Protein 9ISJ (pdb70)

Solvent-accessible surface area: 15204 Å² total; per-residue (Å²): 126,83,11,97,19,109,0,33,59,94,82,4,146,25,109,9,31,104,146,68,102,111,31,17,70,115,5,9,113,46,0,45,99,48,0,72,56,5,56,116,141,54,185,40,97,85,16,50,41,0,0,0,24,4,0,6,52,1,5,64,56,9,63,83,15,101,29,116,16,148,72,78,29,72,56,45,100,92,116,73,149,113,75,91,89,95,106,84,87,61,120,115,72,120,26,126,87,77,134,160,115,79,118,168,215,200,127,51,114,61,15,97,17,110,0,39,76,68,71,1,130,15,100,9,25,98,143,61,99,119,29,18,69,82,4,10,111,45,0,43,106,59,0,72,50,8,120,123,157,111,136,44,25,75,18,0,0,31,1,0,6,55,0,2,69,58,5,80,82,18,90,28,93,32,145,88,62,41,67,54,40,112,90,102,75,163,115,62,86,115,92,105,92,92,61,124,116,63,117,20,134,83,70,131,158,123,78,116,180,219,210

Organism: Klebsiella variicola (strain 342) (NCBI:txid507522)

Nearest PDB structures (foldseek):
  4p1m-assembly1_B-2  TM=9.927E-01  e=6.996E-14  Escherichia coli
  4p1m-assembly1_A-2  TM=9.063E-01  e=1.399E-12  Escherichia coli
  1t3u-assembly1_D  TM=7.918E-01  e=5.757E-04  Pseudomonas aeruginosa PAO1
  6bok-assembly1_Y  TM=6.404E-01  e=9.951E-01  Thermus thermophilus HB27
  3gmh-assembly5_J  TM=4.980E-01  e=4.189E-01  Homo sapiens

Foldseek 3Di:
DWDWAAALNDIDIDDDDPVCVVVVVVVSVVRNVLLVVQCVVVVDDPNVVSSVVSVVVVVVVVVVVVVVVVVVVVVVVVVVVVVVVVVVVVVVVCCVVVVDDDDDDD/DWDWDWDDAQNDTDIDTGDPVCVVVVVVVSVVRNVQLVVQVVVPPSVVSSVVSVVVVVVVVVVVVVVVVVVVVVVVVVVVVVVVVVVVVVVVCVVVVPDDDDDDD

Sequence (211 aa):
QPVDLQIFGRSLRVNCPPEQRDALNQAAEDLNQRLQDLKERTRVTNTEQLVFIAALNISYELTQEKAKTRDYASSMEQRIRMLQQTIEQALLEQGRISERPGSKFESAQPVDLQIFGRSLRVNCPPEQRDALNQAAEDLNQRLQDLKERTNTEQLVFIAALNISYELTQEKAKTRDYASSMEQRIRMLQQTIEQALLEQGRISERPGSKFE

B-factor: mean 45.97, std 12.95, range [26.93, 103.88]

Structure (mmCIF, N/CA/C/O backbone):
data_9ISJ
#
_entry.id   9ISJ
#
_cell.length_a   54.173
_cell.length_b   54.173
_cell.length_c   330.044
_cell.angle_alpha   90.000
_cell.angle_beta   90.000
_cell.angle_gamma   120.000
#
_symmetry.space_group_name_H-M   'P 61 2 2'
#
loop_
_entity.id
_entity.type
_entity.pdbx_description
1 polymer 'Cell division protein ZapA'
2 non-polymer 'CHLORIDE ION'
3 water water
#
loop_
_atom_site.group_PDB
_atom_site.id
_atom_site.type_symbol
_atom_site.label_atom_id
_atom_site.label_alt_id
_atom_site.label_comp_id
_atom_site.label_asym_id
_atom_site.label_entity_id
_atom_site.label_seq_id
_atom_site.pdbx_PDB_ins_code
_atom_site.Cartn_x
_atom_site.Cartn_y
_atom_site.Cartn_z
_atom_site.occupancy
_atom_site.B_iso_or_equiv
_atom_site.auth_seq_id
_atom_site.auth_comp_id
_atom_site.auth_asym_id
_atom_site.auth_atom_id
_atom_site.pdbx_PDB_model_num
ATOM 1 N N . GLN A 1 4 ? 0.431 -39.632 19.680 1.000 95.080 4 GLN A N 1
ATOM 2 C CA . GLN A 1 4 ? 1.715 -38.930 19.393 1.000 86.580 4 GLN A CA 1
ATOM 3 C C . GLN A 1 4 ? 1.573 -37.492 19.894 1.000 75.430 4 GLN A C 1
ATOM 4 O O . GLN A 1 4 ? 1.308 -36.602 19.089 1.000 66.250 4 GLN A O 1
ATOM 10 N N . PRO A 1 5 ? 1.672 -37.214 21.221 1.000 69.600 5 PRO A N 1
ATOM 11 C CA . PRO A 1 5 ? 1.269 -35.914 21.760 1.000 59.530 5 PRO A CA 1
ATOM 12 C C . PRO A 1 5 ? 2.257 -34.803 21.392 1.000 53.050 5 PRO A C 1
ATOM 13 O O . PRO A 1 5 ? 3.451 -34.944 21.579 1.000 53.960 5 PRO A O 1
ATOM 17 N N . VAL A 1 6 ? 1.756 -33.691 20.844 1.000 43.270 6 VAL A N 1
ATOM 18 C CA . VAL A 1 6 ? 2.598 -32.559 20.479 1.000 39.980 6 VAL A CA 1
ATOM 19 C C . VAL A 1 6 ? 2.178 -31.388 21.353 1.000 40.820 6 VAL A C 1
ATOM 20 O O . VAL A 1 6 ? 1.008 -31.032 21.392 1.000 39.340 6 VAL A O 1
ATOM 24 N N . ASP A 1 7 ? 3.137 -30.737 21.993 1.000 36.230 7 ASP A N 1
ATOM 25 C CA . ASP A 1 7 ? 2.829 -29.604 22.848 1.000 40.170 7 ASP A CA 1
ATOM 26 C C . ASP A 1 7 ? 3.063 -28.339 22.026 1.000 39.370 7 ASP A C 1
ATOM 27 O O . ASP A 1 7 ? 4.050 -28.250 21.321 1.000 41.990 7 ASP A O 1
ATOM 32 N N . LEU A 1 8 ? 2.059 -27.442 22.015 1.000 35.260 8 LEU A N 1
ATOM 33 C CA . LEU A 1 8 ? 2.032 -26.197 21.258 1.000 35.070 8 LEU A CA 1
ATOM 34 C C . LEU A 1 8 ? 1.804 -25.050 22.225 1.000 39.710 8 LEU A C 1
ATOM 35 O O . LEU A 1 8 ? 1.299 -25.241 23.352 1.000 42.920 8 LEU A O 1
ATOM 40 N N . GLN A 1 9 ? 2.216 -23.871 21.771 1.000 41.170 9 GLN A N 1
ATOM 41 C CA . GLN A 1 9 ? 2.005 -22.626 22.493 1.000 41.440 9 GLN A CA 1
ATOM 42 C C . GLN A 1 9 ? 1.301 -21.667 21.538 1.000 38.490 9 GLN A C 1
ATOM 43 O O . GLN A 1 9 ? 1.834 -21.364 20.475 1.000 42.330 9 GLN A O 1
ATOM 49 N N . ILE A 1 10 ? 0.087 -21.258 21.917 1.000 38.760 10 ILE A N 1
ATOM 50 C CA . ILE A 1 10 ? -0.717 -20.377 21.082 1.000 37.590 10 ILE A CA 1
ATOM 51 C C . ILE A 1 10 ? -1.314 -19.303 21.981 1.000 32.440 10 ILE A C 1
ATOM 52 O O . ILE A 1 10 ? -2.075 -19.617 22.909 1.000 36.860 10 ILE A O 1
ATOM 57 N N . PHE A 1 11 ? -0.859 -18.090 21.702 1.000 37.020 11 PHE A N 1
ATOM 58 C CA . PHE A 1 11 ? -1.391 -16.869 22.271 1.000 46.810 11 PHE A CA 1
ATOM 59 C C . PHE A 1 11 ? -1.317 -16.954 23.794 1.000 46.290 11 PHE A C 1
ATOM 60 O O . PHE A 1 11 ? -2.303 -16.669 24.465 1.000 42.340 11 PHE A O 1
ATOM 68 N N . GLY A 1 12 ? -0.181 -17.469 24.306 1.000 48.180 12 GLY A N 1
ATOM 69 C CA . GLY A 1 12 ? 0.075 -17.595 25.728 1.000 43.030 12 GLY A CA 1
ATOM 70 C C . GLY A 1 12 ? -0.563 -18.818 26.365 1.000 50.050 12 GLY A C 1
ATOM 71 O O . GLY A 1 12 ? -0.545 -18.936 27.582 1.000 53.490 12 GLY A O 1
ATOM 72 N N . ARG A 1 13 ? -1.090 -19.751 25.567 1.000 41.170 13 ARG A N 1
ATOM 73 C CA . ARG A 1 13 ? -1.772 -20.915 26.108 1.000 42.070 13 ARG A CA 1
ATOM 74 C C . ARG A 1 13 ? -1.037 -22.174 25.662 1.000 47.020 13 ARG A C 1
ATOM 75 O O . ARG A 1 13 ? -0.494 -22.232 24.571 1.000 42.440 13 ARG A O 1
ATOM 83 N N . SER A 1 14 ? -0.966 -23.144 26.574 1.000 46.240 14 SER A N 1
ATOM 84 C CA . SER A 1 14 ? -0.312 -24.425 26.355 1.000 42.980 14 SER A CA 1
ATOM 85 C C . SER A 1 14 ? -1.335 -25.397 25.845 1.000 42.820 14 SER A C 1
ATOM 86 O O . SER A 1 14 ? -2.364 -25.591 26.478 1.000 54.440 14 SER A O 1
ATOM 89 N N . LEU A 1 15 ? -1.064 -26.005 24.701 1.000 39.920 15 LEU A N 1
ATOM 90 C CA . LEU A 1 15 ? -2.007 -26.966 24.175 1.000 39.580 15 LEU A CA 1
ATOM 91 C C . LEU A 1 15 ? -1.250 -28.235 23.900 1.000 39.670 15 LEU A C 1
ATOM 92 O O . LEU A 1 15 ? -0.065 -28.202 23.577 1.000 41.500 15 LEU A O 1
ATOM 97 N N . ARG A 1 16 ? -1.983 -29.326 24.000 1.000 39.780 16 ARG A N 1
ATOM 98 C CA . ARG A 1 16 ? -1.474 -30.611 23.573 1.000 44.700 16 ARG A CA 1
ATOM 99 C C . ARG A 1 16 ? -2.443 -31.188 22.549 1.000 45.960 16 ARG A C 1
ATOM 100 O O . ARG A 1 16 ? -3.663 -31.116 22.714 1.000 47.990 16 ARG A O 1
ATOM 108 N N . VAL A 1 17 ? -1.881 -31.685 21.441 1.000 40.890 17 VAL A N 1
ATOM 109 C CA . VAL A 1 17 ? -2.666 -32.213 20.332 1.000 40.780 17 VAL A CA 1
ATOM 110 C C . VAL A 1 17 ? -1.978 -33.479 19.842 1.000 43.720 17 VAL A C 1
ATOM 111 O O . VAL A 1 17 ? -0.763 -33.456 19.678 1.000 47.700 17 VAL A O 1
ATOM 115 N N . ASN A 1 18 ? -2.747 -34.559 19.590 1.000 43.420 18 ASN A N 1
ATOM 116 C CA . ASN A 1 18 ? -2.178 -35.767 19.006 1.000 46.250 18 ASN A CA 1
ATOM 117 C C . ASN A 1 18 ? -2.027 -35.529 17.514 1.000 51.460 18 ASN A C 1
ATOM 118 O O . ASN A 1 18 ? -2.966 -35.150 16.824 1.000 58.620 18 ASN A O 1
ATOM 123 N N . CYS A 1 19 ? -0.812 -35.720 17.026 1.000 49.000 19 CYS A N 1
ATOM 124 C CA . CYS A 1 19 ? -0.525 -35.363 15.657 1.000 51.160 19 CYS A CA 1
ATOM 125 C C . CYS A 1 19 ? 0.622 -36.241 15.192 1.000 48.310 19 CYS A C 1
ATOM 126 O O . CYS A 1 19 ? 1.693 -36.203 15.792 1.000 48.820 19 CYS A O 1
ATOM 129 N N . PRO A 1 20 ? 0.421 -37.022 14.123 1.000 49.440 20 PRO A N 1
ATOM 130 C CA . PRO A 1 20 ? 1.515 -37.793 13.538 1.000 53.780 20 PRO A CA 1
ATOM 131 C C . PRO A 1 20 ? 2.557 -36.866 12.920 1.000 56.650 20 PRO A C 1
ATOM 132 O O . PRO A 1 20 ? 2.251 -35.702 12.636 1.000 52.150 20 PRO A O 1
ATOM 136 N N . PRO A 1 21 ? 3.821 -37.327 12.751 1.000 53.780 21 PRO A N 1
ATOM 137 C CA . PRO A 1 21 ? 4.886 -36.509 12.155 1.000 53.420 21 PRO A CA 1
ATOM 138 C C . PRO A 1 21 ? 4.638 -35.992 10.741 1.000 48.830 21 PRO A C 1
ATOM 139 O O . PRO A 1 21 ? 5.139 -34.934 10.378 1.000 51.630 21 PRO A O 1
ATOM 143 N N . GLU A 1 22 ? 3.901 -36.773 9.945 1.000 45.910 22 GLU A N 1
ATOM 144 C CA . GLU A 1 22 ? 3.566 -36.415 8.587 1.000 51.490 22 GLU A CA 1
ATOM 145 C C . GLU A 1 22 ? 2.645 -35.201 8.596 1.000 43.980 22 GLU A C 1
ATOM 146 O O . GLU A 1 22 ? 2.465 -34.632 7.547 1.000 43.250 22 GLU A O 1
ATOM 152 N N . GLN A 1 23 ? 2.040 -34.834 9.747 1.000 42.760 23 GLN A N 1
ATOM 153 C CA . GLN A 1 23 ? 1.144 -33.685 9.796 1.000 41.510 23 GLN A CA 1
ATOM 154 C C . GLN A 1 23 ? 1.751 -32.566 10.631 1.000 38.120 23 GLN A C 1
ATOM 155 O O . GLN A 1 23 ? 1.124 -31.534 10.865 1.000 33.890 23 GLN A O 1
ATOM 161 N N . ARG A 1 24 ? 2.992 -32.760 11.089 1.000 37.240 24 ARG A N 1
ATOM 162 C CA . ARG A 1 24 ? 3.551 -31.843 12.043 1.000 34.980 24 ARG A CA 1
ATOM 163 C C . ARG A 1 24 ? 3.752 -30.452 11.436 1.000 31.400 24 ARG A C 1
ATOM 164 O O . ARG A 1 24 ? 3.613 -29.440 12.139 1.000 29.480 24 ARG A O 1
ATOM 172 N N . ASP A 1 25 ? 4.291 -30.374 10.219 1.000 33.150 25 ASP A N 1
ATOM 173 C CA . ASP A 1 25 ? 4.451 -29.066 9.594 1.000 35.710 25 ASP A CA 1
ATOM 174 C C . ASP A 1 25 ? 3.117 -28.323 9.457 1.000 31.960 25 ASP A C 1
ATOM 175 O O . ASP A 1 25 ? 3.043 -27.123 9.712 1.000 32.070 25 ASP A O 1
ATOM 180 N N . ALA A 1 26 ? 2.075 -29.046 9.055 1.000 33.160 26 ALA A N 1
ATOM 181 C CA . ALA A 1 26 ? 0.738 -28.452 8.939 1.000 34.020 26 ALA A CA 1
ATOM 182 C C . ALA A 1 26 ? 0.234 -27.939 10.308 1.000 31.300 26 ALA A C 1
ATOM 183 O O . ALA A 1 26 ? -0.361 -26.870 10.416 1.000 29.820 26 ALA A O 1
ATOM 185 N N . LEU A 1 27 ? 0.561 -28.673 11.378 1.000 31.610 27 LEU A N 1
ATOM 186 C CA . LEU A 1 27 ? 0.166 -28.310 12.725 1.000 33.250 27 LEU A CA 1
ATOM 187 C C . LEU A 1 27 ? 0.893 -27.041 13.146 1.000 33.120 27 LEU A C 1
ATOM 188 O O . LEU A 1 27 ? 0.274 -26.142 13.686 1.000 3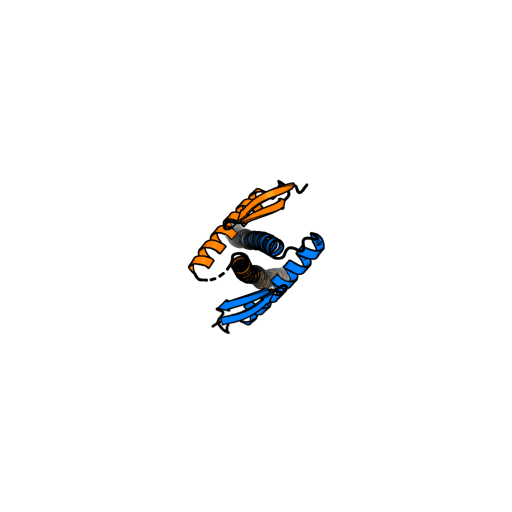2.220 27 LEU A O 1
ATOM 193 N N . ASN A 1 28 ? 2.203 -26.970 12.880 1.000 29.710 28 ASN A N 1
ATOM 194 C CA . ASN A 1 28 ? 2.971 -25.760 13.150 1.000 35.510 28 ASN A CA 1
ATOM 195 C C . ASN A 1 28 ? 2.415 -24.559 12.398 1.000 32.440 28 ASN A C 1
ATOM 196 O O . ASN A 1 28 ? 2.364 -23.466 12.955 1.000 33.960 28 ASN A O 1
ATOM 201 N N . GLN A 1 29 ? 2.001 -24.740 11.128 1.000 31.930 29 GLN A N 1
ATOM 202 C CA . GLN A 1 29 ? 1.462 -23.662 10.305 1.000 33.730 29 GLN A CA 1
ATOM 203 C C . GLN A 1 29 ? 0.106 -23.196 10.836 1.000 31.950 29 GLN A C 1
ATOM 204 O O . GLN A 1 29 ? -0.194 -21.997 10.795 1.000 33.570 29 GLN A O 1
ATOM 210 N N . ALA A 1 30 ? -0.714 -24.159 11.255 1.000 31.040 30 ALA A N 1
ATOM 211 C CA . ALA A 1 30 ? -2.002 -23.838 11.847 1.000 31.030 30 ALA A CA 1
ATOM 212 C C . ALA A 1 30 ? -1.836 -23.095 13.179 1.000 31.280 30 ALA A C 1
ATOM 213 O O . ALA A 1 30 ? -2.561 -22.133 13.410 1.000 33.210 30 ALA A O 1
ATOM 215 N N . ALA A 1 31 ? -0.874 -23.518 14.026 1.000 34.260 31 ALA A N 1
ATOM 216 C CA . ALA A 1 31 ? -0.587 -22.823 15.280 1.000 36.460 31 ALA A CA 1
ATOM 217 C C . ALA A 1 31 ? -0.166 -21.392 15.007 1.000 33.930 31 ALA A C 1
ATOM 218 O O . ALA A 1 31 ? -0.612 -20.465 15.668 1.000 35.700 31 ALA A O 1
ATOM 220 N N . GLU A 1 32 ? 0.698 -21.209 14.007 1.000 35.900 32 GLU A N 1
ATOM 221 C CA . GLU A 1 32 ? 1.162 -19.891 13.602 1.000 35.970 32 GLU A CA 1
ATOM 222 C C . GLU A 1 32 ? 0.022 -19.045 13.059 1.000 35.550 32 GLU A C 1
ATOM 223 O O . GLU A 1 32 ? -0.099 -17.864 13.426 1.000 35.540 32 GLU A O 1
ATOM 229 N N . ASP A 1 33 ? -0.853 -19.631 12.231 1.000 34.270 33 ASP A N 1
ATOM 230 C CA . ASP A 1 33 ? -2.026 -18.939 11.709 1.000 32.870 33 ASP A CA 1
ATOM 231 C C . ASP A 1 33 ? -2.954 -18.493 12.851 1.000 29.340 33 ASP A C 1
ATOM 232 O O . ASP A 1 33 ? -3.415 -17.371 12.862 1.000 34.120 33 ASP A O 1
ATOM 237 N N . LEU A 1 34 ? -3.241 -19.371 13.809 1.000 32.870 34 LEU A N 1
ATOM 238 C CA . LEU A 1 34 ? -4.203 -19.045 14.859 1.000 30.790 34 LEU A CA 1
ATOM 239 C C . LEU A 1 34 ? -3.596 -18.012 15.813 1.000 35.250 34 LEU A C 1
ATOM 240 O O . LEU A 1 34 ? -4.279 -17.098 16.264 1.000 34.390 34 LEU A O 1
ATOM 245 N N . ASN A 1 35 ? -2.285 -18.122 16.076 1.000 36.180 35 ASN A N 1
ATOM 246 C CA . ASN A 1 35 ? -1.593 -17.082 16.822 1.000 38.320 35 ASN A CA 1
ATOM 247 C C . ASN A 1 35 ? -1.785 -15.695 16.206 1.000 32.980 35 ASN A C 1
ATOM 248 O O . ASN A 1 35 ? -2.072 -14.723 16.910 1.000 35.180 35 ASN A O 1
ATOM 253 N N . GLN A 1 36 ? -1.511 -15.574 14.917 1.000 35.380 36 GLN A N 1
ATOM 254 C CA . GLN A 1 36 ? -1.626 -14.315 14.192 1.000 36.760 36 GLN A CA 1
ATOM 255 C C . GLN A 1 36 ? -3.060 -13.786 14.178 1.000 42.470 36 GLN A C 1
ATOM 256 O O . GLN A 1 36 ? -3.273 -12.576 14.325 1.000 39.120 36 GLN A O 1
ATOM 262 N N . ARG A 1 37 ? -4.028 -14.685 13.904 1.000 37.260 37 ARG A N 1
ATOM 263 C CA . ARG A 1 37 ? -5.459 -14.349 13.904 1.000 36.990 37 ARG A CA 1
ATOM 264 C C . ARG A 1 37 ? -5.918 -13.730 15.226 1.000 34.600 37 ARG A C 1
ATOM 265 O O . ARG A 1 37 ? -6.657 -12.743 15.235 1.000 37.070 37 ARG A O 1
ATOM 273 N N . LEU A 1 38 ? -5.463 -14.305 16.332 1.000 35.840 38 LEU A N 1
ATOM 274 C CA . LEU A 1 38 ? -5.873 -13.862 17.656 1.000 34.740 38 LEU A CA 1
ATOM 275 C C . LEU A 1 38 ? -5.231 -12.518 17.966 1.000 40.600 38 LEU A C 1
ATOM 276 O O . LEU A 1 38 ? -5.896 -11.660 18.528 1.000 37.760 38 LEU A O 1
ATOM 281 N N . GLN A 1 39 ? -3.974 -12.334 17.538 1.000 40.650 39 GLN A N 1
ATOM 282 C CA . GLN A 1 39 ? -3.271 -11.071 17.729 1.000 48.580 39 GLN A CA 1
ATOM 283 C C . GLN A 1 39 ? -3.974 -9.956 16.947 1.000 44.350 39 GLN A C 1
ATOM 284 O O . GLN A 1 39 ? -4.184 -8.883 17.497 1.000 45.020 39 GLN A O 1
ATOM 290 N N . ASP A 1 40 ? -4.367 -10.202 15.688 1.000 41.570 40 ASP A N 1
ATOM 291 C CA . ASP A 1 40 ? -5.060 -9.229 14.843 1.000 42.200 40 ASP A CA 1
ATOM 292 C C . ASP A 1 40 ? -6.464 -8.930 15.375 1.000 45.380 40 ASP A C 1
ATOM 293 O O . ASP A 1 40 ? -6.909 -7.771 15.363 1.000 42.380 40 ASP A O 1
ATOM 298 N N . LEU A 1 41 ? -7.172 -9.977 15.831 1.000 38.840 41 LEU A N 1
ATOM 299 C CA . LEU A 1 41 ? -8.495 -9.798 16.406 1.000 42.210 41 LEU A CA 1
ATOM 300 C C . LEU A 1 41 ? -8.379 -8.921 17.660 1.000 44.800 41 LEU A C 1
ATOM 301 O O . LEU A 1 41 ? -9.158 -7.992 17.831 1.000 44.400 41 LEU A O 1
ATOM 306 N N . LYS A 1 42 ? -7.432 -9.217 18.558 1.000 44.540 42 LYS A N 1
ATOM 307 C CA . LYS A 1 42 ? -7.240 -8.401 19.756 1.000 49.910 42 LYS A CA 1
ATOM 308 C C . LYS A 1 42 ? -6.978 -6.931 19.416 1.000 50.000 42 LYS A C 1
ATOM 309 O O . LYS A 1 42 ? -7.469 -6.041 20.111 1.000 53.340 42 LYS A O 1
ATOM 315 N N . GLU A 1 43 ? -6.158 -6.680 18.391 1.000 48.780 43 GLU A N 1
ATOM 316 C CA . GLU A 1 43 ? -5.837 -5.331 17.949 1.000 57.160 43 GLU A CA 1
ATOM 317 C C . GLU A 1 43 ? -7.077 -4.566 17.477 1.000 61.000 43 GLU A C 1
ATOM 318 O O . GLU A 1 43 ? -7.274 -3.417 17.855 1.000 63.790 43 GLU A O 1
ATOM 324 N N . ARG A 1 44 ? -7.934 -5.172 16.656 1.000 58.200 44 ARG A N 1
ATOM 325 C CA . ARG A 1 44 ? -9.007 -4.390 16.054 1.000 60.860 44 ARG A CA 1
ATOM 326 C C . ARG A 1 44 ? -10.264 -4.357 16.934 1.000 60.360 44 ARG A C 1
ATOM 327 O O . ARG A 1 44 ? -11.142 -3.533 16.696 1.000 67.570 44 ARG A O 1
ATOM 335 N N . THR A 1 45 ? -10.372 -5.219 17.951 1.000 55.790 45 THR A N 1
ATOM 336 C CA . THR A 1 45 ? -11.557 -5.226 18.805 1.000 55.750 45 THR A CA 1
ATOM 337 C C . THR A 1 45 ? -11.276 -4.732 20.228 1.000 57.680 45 THR A C 1
ATOM 338 O O . THR A 1 45 ? -12.215 -4.505 20.978 1.000 60.840 45 THR A O 1
ATOM 342 N N . ARG A 1 46 ? -10.000 -4.661 20.626 1.000 59.180 46 ARG A N 1
ATOM 343 C CA . ARG A 1 46 ? -9.560 -4.200 21.941 1.000 68.740 46 ARG A CA 1
ATOM 344 C C . ARG A 1 46 ? -9.899 -5.187 23.056 1.000 70.920 46 ARG A C 1
ATOM 345 O O . ARG A 1 46 ? -9.561 -4.932 24.209 1.000 67.820 46 ARG A O 1
ATOM 353 N N . VAL A 1 47 ? -10.523 -6.321 22.719 1.000 67.810 47 VAL A N 1
ATOM 354 C CA . VAL A 1 47 ? -10.815 -7.364 23.685 1.000 59.630 47 VAL A CA 1
ATOM 355 C C . VAL A 1 47 ? -9.479 -7.978 24.089 1.000 58.030 47 VAL A C 1
ATOM 356 O O . VAL A 1 47 ? -8.578 -8.105 23.260 1.000 61.780 47 VAL A O 1
ATOM 360 N N . THR A 1 48 ? -9.332 -8.279 25.377 1.000 65.000 48 THR A N 1
ATOM 361 C CA . THR A 1 48 ? -8.120 -8.890 25.898 1.000 62.260 48 THR A CA 1
ATOM 362 C C . THR A 1 48 ? -8.454 -10.170 26.658 1.000 55.410 48 THR A C 1
ATOM 363 O O . THR A 1 48 ? -7.555 -10.884 27.089 1.000 63.440 48 THR A O 1
ATOM 367 N N . ASN A 1 49 ? -9.741 -10.473 26.846 1.000 50.920 49 ASN A N 1
ATOM 368 C CA . ASN A 1 49 ? -10.108 -11.775 27.378 1.000 48.740 49 ASN A CA 1
ATOM 369 C C . ASN A 1 49 ? -9.802 -12.883 26.355 1.000 54.660 49 ASN A C 1
ATOM 370 O O . ASN A 1 49 ? -10.449 -12.922 25.308 1.000 46.790 49 ASN A O 1
ATOM 375 N N . THR A 1 50 ? -8.939 -13.851 26.695 1.000 50.090 50 THR A N 1
ATOM 376 C CA . THR A 1 50 ? -8.473 -14.834 25.721 1.000 50.460 50 THR A CA 1
ATOM 377 C C . THR A 1 50 ? -9.589 -15.792 25.305 1.000 43.970 50 THR A C 1
ATOM 378 O O . THR A 1 50 ? -9.680 -16.202 24.133 1.000 40.710 50 THR A O 1
ATOM 382 N N . GLU A 1 51 ? -10.393 -16.245 26.255 1.000 40.720 51 GLU A N 1
ATOM 383 C CA . GLU A 1 51 ? -11.384 -17.231 25.883 1.000 42.940 51 GLU A CA 1
ATOM 384 C C . GLU A 1 51 ? -12.358 -16.580 24.891 1.000 45.780 51 GLU A C 1
ATOM 385 O O . GLU A 1 51 ? -12.766 -17.219 23.934 1.000 39.520 51 GLU A O 1
ATOM 391 N N . GLN A 1 52 ? -12.751 -15.321 25.123 1.000 44.570 52 GLN A N 1
ATOM 392 C CA . GLN A 1 52 ? -13.673 -14.654 24.209 1.000 42.280 52 GLN A CA 1
ATOM 393 C C . GLN A 1 52 ? -13.035 -14.499 22.834 1.000 37.990 52 GLN A C 1
ATOM 394 O O . GLN A 1 52 ? -13.690 -14.762 21.824 1.000 36.330 52 GLN A O 1
ATOM 400 N N . LEU A 1 53 ? -11.777 -14.069 22.793 1.000 37.100 53 LEU A N 1
ATOM 401 C CA . LEU A 1 53 ? -11.053 -13.958 21.535 1.000 35.250 53 LEU A CA 1
ATOM 402 C C . LEU A 1 53 ? -11.058 -15.281 20.776 1.000 35.460 53 LEU A C 1
ATOM 403 O O . LEU A 1 53 ? -11.274 -15.270 19.570 1.000 34.330 53 LEU A O 1
ATOM 408 N N . VAL A 1 54 ? -10.818 -16.411 21.451 1.000 33.290 54 VAL A N 1
ATOM 409 C CA . VAL A 1 54 ? -10.656 -17.646 20.700 1.000 36.100 54 VAL A CA 1
ATOM 410 C C . VAL A 1 54 ? -11.995 -18.136 20.185 1.000 31.790 54 VAL A C 1
ATOM 411 O O . VAL A 1 54 ? -12.083 -18.661 19.089 1.000 29.270 54 VAL A O 1
ATOM 415 N N . PHE A 1 55 ? -13.082 -17.865 20.915 1.000 32.950 55 PHE A N 1
ATOM 416 C CA . PHE A 1 55 ? -14.413 -18.167 20.416 1.000 34.840 55 PHE A CA 1
ATOM 417 C C . PHE A 1 55 ? -14.766 -17.389 19.138 1.000 29.450 55 PHE A C 1
ATOM 418 O O . PHE A 1 55 ? -15.265 -17.957 18.164 1.000 31.320 55 PHE A O 1
ATOM 426 N N . ILE A 1 56 ? -14.479 -16.097 19.138 1.000 32.340 56 ILE A N 1
ATOM 427 C CA . ILE A 1 56 ? -14.758 -15.233 18.012 1.000 33.970 56 ILE A CA 1
ATOM 428 C C . ILE A 1 56 ? -13.851 -15.613 16.853 1.000 34.160 56 ILE A C 1
ATOM 429 O O . ILE A 1 56 ? -14.314 -15.686 15.726 1.000 31.320 56 ILE A O 1
ATOM 434 N N . ALA A 1 57 ? -12.588 -15.942 17.138 1.000 34.800 57 ALA A N 1
ATOM 435 C CA . ALA A 1 57 ? -11.667 -16.337 16.078 1.000 35.680 57 ALA A CA 1
ATOM 436 C C . ALA A 1 57 ? -12.160 -17.618 15.402 1.000 31.980 57 ALA A C 1
ATOM 437 O O . ALA A 1 57 ? -12.054 -17.737 14.166 1.000 31.560 57 ALA A O 1
ATOM 439 N N . ALA A 1 58 ? -12.637 -18.577 16.204 1.000 30.570 58 ALA A N 1
ATOM 440 C CA . ALA A 1 58 ? -13.138 -19.846 15.710 1.000 29.120 58 ALA A CA 1
ATOM 441 C C . ALA A 1 58 ? -14.399 -19.643 14.847 1.000 31.620 58 ALA A C 1
ATOM 442 O O . ALA A 1 58 ? -14.601 -20.367 13.864 1.000 28.520 58 ALA A O 1
ATOM 444 N N . LEU A 1 59 ? -15.284 -18.732 15.265 1.000 27.860 59 LEU A N 1
ATOM 445 C CA . LEU A 1 59 ? -16.473 -18.421 14.449 1.000 31.500 59 LEU A CA 1
ATOM 446 C C . LEU A 1 59 ? -16.071 -17.765 13.129 1.000 31.500 59 LEU A C 1
ATOM 447 O O . LEU A 1 59 ? -16.580 -18.126 12.068 1.000 28.380 59 LEU A O 1
ATOM 452 N N . ASN A 1 60 ? -15.134 -16.810 13.177 1.000 30.600 60 ASN A N 1
ATOM 453 C CA . ASN A 1 60 ? -14.647 -16.169 11.962 1.000 31.940 60 ASN A CA 1
ATOM 454 C C . ASN A 1 60 ? -14.061 -17.214 11.011 1.000 31.970 60 ASN A C 1
ATOM 455 O O . ASN A 1 60 ? -14.348 -17.226 9.818 1.000 30.640 60 ASN A O 1
ATOM 460 N N . ILE A 1 61 ? -13.250 -18.139 11.538 1.000 28.400 61 ILE A N 1
ATOM 461 C CA . ILE A 1 61 ? -12.551 -19.063 10.660 1.000 31.630 61 ILE A CA 1
ATOM 462 C C . ILE A 1 61 ? -13.519 -20.105 10.091 1.000 28.220 61 ILE A C 1
ATOM 463 O O . ILE A 1 61 ? -13.386 -20.546 8.956 1.000 28.740 61 ILE A O 1
ATOM 468 N N . SER A 1 62 ? -14.560 -20.443 10.850 1.000 29.340 62 SER A N 1
ATOM 469 C CA . SER A 1 62 ? -15.609 -21.311 10.385 1.000 29.630 62 SER A CA 1
ATOM 470 C C . SER A 1 62 ? -16.322 -20.704 9.171 1.000 29.710 62 SER A C 1
ATOM 471 O O . SER A 1 62 ? -16.576 -21.361 8.150 1.000 30.170 62 SER A O 1
ATOM 474 N N . TYR A 1 63 ? -16.601 -19.422 9.285 1.000 30.230 63 TYR A N 1
ATOM 475 C CA . TYR A 1 63 ? -17.252 -18.706 8.218 1.000 30.880 63 TYR A CA 1
ATOM 476 C C . TYR A 1 63 ? -16.323 -18.571 7.004 1.000 31.280 63 TYR A C 1
ATOM 477 O O . TYR A 1 63 ? -16.759 -18.689 5.866 1.000 31.330 63 TYR A O 1
ATOM 486 N N . GLU A 1 64 ? -15.032 -18.349 7.255 1.000 30.290 64 GLU A N 1
ATOM 487 C CA . GLU A 1 64 ? -14.058 -18.274 6.174 1.000 31.430 64 GLU A CA 1
ATOM 488 C C . GLU A 1 64 ? -13.960 -19.603 5.437 1.000 27.750 64 GLU A C 1
ATOM 489 O O . GLU A 1 64 ? -13.856 -19.620 4.205 1.000 31.550 64 GLU A O 1
ATOM 495 N N . LEU A 1 65 ? -14.053 -20.733 6.152 1.000 28.370 65 LEU A N 1
ATOM 496 C CA . LEU A 1 65 ? -14.023 -22.018 5.477 1.000 27.360 65 LEU A CA 1
ATOM 497 C C . LEU A 1 65 ? -15.281 -22.204 4.607 1.000 31.050 65 LEU A C 1
ATOM 498 O O . LEU A 1 65 ? -15.186 -22.713 3.495 1.000 30.400 65 LEU A O 1
ATOM 503 N N . THR A 1 66 ? -16.461 -21.849 5.131 1.000 31.750 66 THR A N 1
ATOM 504 C CA . THR A 1 66 ? -17.687 -21.918 4.343 1.000 31.910 66 THR A CA 1
ATOM 505 C C . THR A 1 66 ? -17.559 -21.066 3.075 1.000 32.820 66 THR A C 1
ATOM 506 O O . THR A 1 66 ? -17.907 -21.486 1.957 1.000 30.420 66 THR A O 1
ATOM 510 N N . GLN A 1 67 ? -16.997 -19.866 3.235 1.000 30.940 67 GLN A N 1
ATOM 511 C CA . GLN A 1 67 ? -16.759 -18.972 2.103 1.000 32.810 67 GLN A CA 1
ATOM 512 C C . GLN A 1 67 ? -15.785 -19.580 1.089 1.000 33.790 67 GLN A C 1
ATOM 513 O O . GLN A 1 67 ? -16.000 -19.449 -0.116 1.000 31.950 67 GLN A O 1
ATOM 519 N N . GLU A 1 68 ? -14.758 -20.284 1.522 1.000 30.780 68 GLU A N 1
ATOM 520 C CA . GLU A 1 68 ? -13.830 -20.875 0.589 1.000 31.190 68 GLU A CA 1
ATOM 521 C C . GLU A 1 68 ? -14.459 -22.040 -0.158 1.000 32.810 68 GLU A C 1
ATOM 522 O O . GLU A 1 68 ? -14.187 -22.254 -1.316 1.000 32.100 68 GLU A O 1
ATOM 528 N N . LYS A 1 69 ? -15.312 -22.777 0.519 1.000 32.320 69 LYS A N 1
ATOM 529 C CA . LYS A 1 69 ? -15.965 -23.897 -0.107 1.000 33.250 69 LYS A CA 1
ATOM 530 C C . LYS A 1 69 ? -16.934 -23.411 -1.173 1.000 33.280 69 LYS A C 1
ATOM 531 O O . LYS A 1 69 ? -17.154 -24.077 -2.157 1.000 32.780 69 LYS A O 1
ATOM 537 N N . ALA A 1 70 ? -17.487 -22.236 -0.977 1.000 32.530 70 ALA A N 1
ATOM 538 C CA . ALA A 1 70 ? -18.378 -21.656 -1.968 1.000 31.430 70 ALA A CA 1
ATOM 539 C C . ALA A 1 70 ? -17.585 -21.223 -3.170 1.000 34.750 70 ALA A C 1
ATOM 540 O O . ALA A 1 70 ? -18.041 -21.363 -4.280 1.000 34.990 70 ALA A O 1
ATOM 542 N N . LYS A 1 71 ? -16.402 -20.681 -2.940 1.000 32.570 71 LYS A N 1
ATOM 543 C CA . LYS A 1 71 ? -15.529 -20.313 -4.032 1.000 34.640 71 LYS A CA 1
ATOM 544 C C . LYS A 1 71 ? -15.183 -21.548 -4.841 1.000 38.100 71 LYS A C 1
ATOM 545 O O . LYS A 1 71 ? -15.213 -21.515 -6.052 1.000 38.910 71 LYS A O 1
ATOM 551 N N . THR A 1 72 ? -14.890 -22.646 -4.170 1.000 35.480 72 THR A N 1
ATOM 552 C CA . THR A 1 72 ? -14.591 -23.896 -4.839 1.000 36.980 72 THR A CA 1
ATOM 553 C C . THR A 1 72 ? -15.781 -24.361 -5.671 1.000 36.540 72 THR A C 1
ATOM 554 O O . THR A 1 72 ? -15.631 -24.726 -6.816 1.000 37.550 72 THR A O 1
ATOM 558 N N . ARG A 1 73 ? -16.960 -24.330 -5.085 1.000 38.140 73 ARG A N 1
ATOM 559 C CA . ARG A 1 73 ? -18.157 -24.748 -5.791 1.000 41.070 73 ARG A CA 1
ATOM 560 C C . ARG A 1 73 ? -18.427 -23.859 -6.981 1.000 37.250 73 ARG A C 1
ATOM 561 O O . ARG A 1 73 ? -18.779 -24.328 -8.035 1.000 37.870 73 ARG A O 1
ATOM 569 N N . ASP A 1 74 ? -18.236 -22.569 -6.800 1.000 35.060 74 ASP A N 1
ATOM 570 C CA . ASP A 1 74 ? -18.473 -21.616 -7.868 1.000 37.900 74 ASP A CA 1
ATOM 571 C C . ASP A 1 74 ? -17.486 -21.765 -9.016 1.000 44.690 74 ASP A C 1
ATOM 572 O O . ASP A 1 74 ? -17.872 -21.686 -10.166 1.000 41.670 74 ASP A O 1
ATOM 577 N N . TYR A 1 75 ? -16.224 -21.985 -8.709 1.000 38.090 75 TYR A N 1
ATOM 578 C CA . TYR A 1 75 ? -15.231 -22.209 -9.742 1.000 45.950 75 TYR A CA 1
ATOM 579 C C . TYR A 1 75 ? -15.582 -23.443 -10.541 1.000 45.890 75 TYR A C 1
ATOM 580 O O . TYR A 1 75 ? -15.502 -23.438 -11.747 1.000 44.840 75 TYR A O 1
ATOM 589 N N . ALA A 1 76 ? -15.991 -24.496 -9.861 1.000 42.870 76 ALA A N 1
ATOM 590 C CA . ALA A 1 76 ? -16.387 -25.726 -10.530 1.000 45.540 76 ALA A CA 1
ATOM 591 C C . ALA A 1 76 ? -17.611 -25.566 -11.426 1.000 46.900 76 ALA A C 1
ATOM 592 O O . ALA A 1 76 ? -17.638 -26.073 -12.532 1.000 42.570 76 ALA A O 1
ATOM 594 N N . SER A 1 77 ? -18.624 -24.894 -10.928 1.000 39.400 77 SER A N 1
ATOM 595 C CA . SER A 1 77 ? -19.824 -24.648 -11.711 1.000 43.020 77 SER A CA 1
ATOM 596 C C . SER A 1 77 ? -19.437 -23.856 -12.959 1.000 39.140 77 SER A C 1
ATOM 597 O O . SER A 1 77 ? -19.989 -24.109 -14.042 1.000 39.570 77 SER A O 1
ATOM 600 N N . SER A 1 78 ? -18.516 -22.918 -12.846 1.000 36.860 78 SER A N 1
ATOM 601 C CA . SER A 1 78 ? -18.138 -22.093 -13.993 1.000 37.190 78 SER A CA 1
ATOM 602 C C . SER A 1 78 ? -17.362 -22.901 -15.013 1.000 45.260 78 SER A C 1
ATOM 603 O O . SER A 1 78 ? -17.564 -22.755 -16.199 1.000 36.920 78 SER A O 1
ATOM 606 N N . MET A 1 79 ? -16.479 -23.758 -14.538 1.000 47.030 79 MET A N 1
ATOM 607 C CA . MET A 1 79 ? -15.722 -24.632 -15.415 1.000 45.740 79 MET A CA 1
ATOM 608 C C . MET A 1 79 ? -16.602 -25.632 -16.167 1.000 37.580 79 MET A C 1
ATOM 609 O O . MET A 1 79 ? -16.387 -25.871 -17.332 1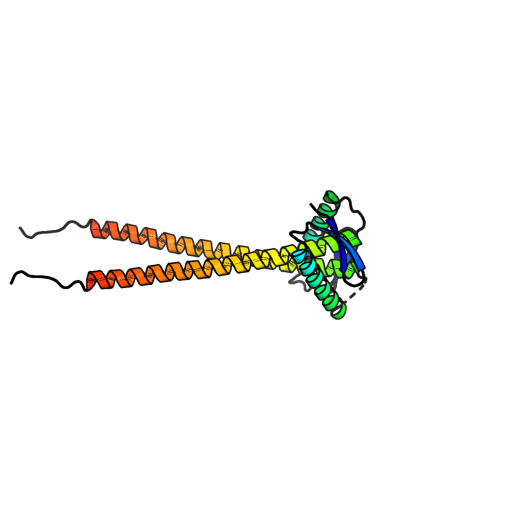.000 49.780 79 MET A O 1
ATOM 614 N N . GLU A 1 80 ? -17.605 -26.200 -15.524 1.000 43.270 80 GLU A N 1
ATOM 615 C CA . GLU A 1 80 ? -18.498 -27.094 -16.227 1.000 43.190 80 GLU A CA 1
ATOM 616 C C . GLU A 1 80 ? -19.104 -26.349 -17.406 1.000 45.360 80 GLU A C 1
ATOM 617 O O . GLU A 1 80 ? -19.109 -26.847 -18.512 1.000 43.810 80 GLU A O 1
ATOM 623 N N . GLN A 1 81 ? -19.593 -25.145 -17.165 1.000 38.690 81 GLN A N 1
ATOM 624 C CA . GLN A 1 81 ? -20.148 -24.334 -18.242 1.000 36.960 81 GLN A CA 1
ATOM 625 C C . GLN A 1 81 ? -19.137 -24.042 -19.356 1.000 31.920 81 GLN A C 1
ATOM 626 O O . GLN A 1 81 ? -19.466 -24.124 -20.514 1.000 32.590 81 GLN A O 1
ATOM 632 N N . ARG A 1 82 ? -17.910 -23.729 -18.997 1.000 32.580 82 ARG A N 1
ATOM 633 C CA . ARG A 1 82 ? -16.896 -23.414 -19.996 1.000 34.610 82 ARG A CA 1
ATOM 634 C C . ARG A 1 82 ? -16.589 -24.618 -20.850 1.000 38.130 82 ARG A C 1
ATOM 635 O O . ARG A 1 82 ? -16.358 -24.500 -22.036 1.000 35.410 82 ARG A O 1
ATOM 643 N N . ILE A 1 83 ? -16.593 -25.778 -20.232 1.000 40.710 83 ILE A N 1
ATOM 644 C CA . ILE A 1 83 ? -16.351 -27.000 -20.954 1.000 42.010 83 ILE A CA 1
ATOM 645 C C . ILE A 1 83 ? -17.481 -27.280 -21.924 1.000 41.000 83 ILE A C 1
ATOM 646 O O . ILE A 1 83 ? -17.244 -27.650 -23.054 1.000 36.210 83 ILE A O 1
ATOM 651 N N . ARG A 1 84 ? -18.710 -27.114 -21.470 1.000 36.210 84 ARG A N 1
ATOM 652 C CA . ARG A 1 84 ? -19.841 -27.291 -22.344 1.000 35.090 84 ARG A CA 1
ATOM 653 C C . ARG A 1 84 ? -19.784 -26.303 -23.500 1.000 32.790 84 ARG A C 1
ATOM 654 O O . ARG A 1 84 ? -20.136 -26.630 -24.611 1.000 34.150 84 ARG A O 1
ATOM 662 N N . MET A 1 85 ? -19.328 -25.097 -23.223 1.000 31.150 85 MET A N 1
ATOM 663 C CA . MET A 1 85 ? -19.246 -24.088 -24.261 1.000 35.340 85 MET A CA 1
ATOM 664 C C . MET A 1 85 ? -18.198 -24.499 -25.276 1.000 37.810 85 MET A C 1
ATOM 665 O O . MET A 1 85 ? -18.392 -24.343 -26.463 1.000 35.620 85 MET A O 1
ATOM 670 N N . LEU A 1 86 ? -17.095 -25.035 -24.798 1.000 36.110 86 LEU A N 1
ATOM 671 C CA . LEU A 1 86 ? -16.077 -25.537 -25.707 1.000 38.450 86 LEU A CA 1
ATOM 672 C C . LEU A 1 86 ? -16.639 -26.685 -26.542 1.000 36.020 86 LEU A C 1
ATOM 673 O O . LEU A 1 86 ? -16.359 -26.757 -27.728 1.000 34.080 86 LEU A O 1
ATOM 678 N N . GLN A 1 87 ? -17.340 -27.625 -25.896 1.000 32.340 87 GLN A N 1
ATOM 679 C CA . GLN A 1 87 ? -17.887 -28.777 -26.611 1.000 34.620 87 GLN A CA 1
ATOM 680 C C . GLN A 1 87 ? -18.878 -28.306 -27.675 1.000 34.840 87 GLN A C 1
ATOM 681 O O . GLN A 1 87 ? -18.964 -28.877 -28.762 1.000 34.950 87 GLN A O 1
ATOM 687 N N . GLN A 1 88 ? -19.667 -27.286 -27.365 1.000 36.820 88 GLN A N 1
ATOM 688 C CA . GLN A 1 88 ? -20.602 -26.734 -28.335 1.000 39.740 88 GLN A CA 1
ATOM 689 C C . GLN A 1 88 ? -19.912 -26.104 -29.547 1.000 39.020 88 GLN A C 1
ATOM 690 O O . GLN A 1 88 ? -20.443 -26.165 -30.657 1.000 34.470 88 GLN A O 1
ATOM 696 N N . THR A 1 89 ? -18.761 -25.465 -29.364 1.000 34.990 89 THR A N 1
ATOM 697 C CA . THR A 1 89 ? -18.007 -24.962 -30.510 1.000 35.970 89 THR A CA 1
ATOM 698 C C . THR A 1 89 ? -17.471 -26.097 -31.386 1.000 37.460 89 THR A C 1
ATOM 699 O O . THR A 1 89 ? -17.477 -25.979 -32.613 1.000 33.460 89 THR A O 1
ATOM 703 N N . ILE A 1 90 ? -17.055 -27.222 -30.808 1.000 33.290 90 ILE A N 1
ATOM 704 C CA . ILE A 1 90 ? -16.707 -28.395 -31.602 1.000 35.110 90 ILE A CA 1
ATOM 705 C C . ILE A 1 90 ? -17.903 -28.911 -32.396 1.000 31.900 90 ILE A C 1
ATOM 706 O O . ILE A 1 90 ? -17.793 -29.223 -33.578 1.000 34.120 90 ILE A O 1
ATOM 711 N N . GLU A 1 91 ? -19.063 -29.037 -31.732 1.000 33.290 91 GLU A N 1
ATOM 712 C CA . GLU A 1 91 ? -20.254 -29.518 -32.429 1.000 35.550 91 GLU A CA 1
ATOM 713 C C . GLU A 1 91 ? -20.644 -28.595 -33.582 1.000 33.290 91 GLU A C 1
ATOM 714 O O . GLU A 1 91 ? -20.979 -29.064 -34.665 1.000 31.530 91 GLU A O 1
ATOM 720 N N . GLN A 1 92 ? -20.523 -27.275 -33.380 1.000 34.570 92 GLN A N 1
ATOM 721 C CA . GLN A 1 92 ? -20.800 -26.297 -34.426 1.000 38.860 92 GLN A CA 1
ATOM 722 C C . GLN A 1 92 ? -19.806 -26.389 -35.579 1.000 35.950 92 GLN A C 1
ATOM 723 O O . GLN A 1 92 ? -20.198 -26.263 -36.746 1.000 35.050 92 GLN A O 1
ATOM 729 N N . ALA A 1 93 ? -18.535 -26.626 -35.256 1.000 32.480 93 ALA A N 1
ATOM 730 C CA . ALA A 1 93 ? -17.511 -26.858 -36.266 1.000 35.320 93 ALA A CA 1
ATOM 731 C C . ALA A 1 93 ? -17.898 -28.043 -37.156 1.000 36.310 93 ALA A C 1
ATOM 732 O O . ALA A 1 93 ? -17.801 -27.949 -38.379 1.000 38.130 93 ALA A O 1
ATOM 734 N N . LEU A 1 94 ? -18.364 -29.149 -36.566 1.000 35.100 94 LEU A N 1
ATOM 735 C CA . LEU A 1 94 ? -18.741 -30.320 -37.358 1.000 35.740 94 LEU A CA 1
ATOM 736 C C . LEU A 1 94 ? -20.009 -30.072 -38.184 1.000 37.280 94 LEU A C 1
ATOM 737 O O . LEU A 1 94 ? -20.095 -30.459 -39.345 1.000 37.970 94 LEU A O 1
ATOM 742 N N . LEU A 1 95 ? -21.021 -29.457 -37.590 1.000 35.640 95 LEU A N 1
ATOM 743 C CA . LEU A 1 95 ? -22.225 -29.117 -38.313 1.000 38.500 95 LEU A CA 1
ATOM 744 C C . LEU A 1 95 ? -21.925 -28.236 -39.523 1.000 40.730 95 LEU A C 1
ATOM 745 O O . LEU A 1 95 ? -22.470 -28.479 -40.605 1.000 39.410 95 LEU A O 1
ATOM 750 N N . GLU A 1 96 ? -21.096 -27.210 -39.341 1.000 35.620 96 GLU A N 1
ATOM 751 C CA . GLU A 1 96 ? -20.755 -26.293 -40.422 1.000 35.760 96 GLU A CA 1
ATOM 752 C C . GLU A 1 96 ? -20.013 -27.008 -41.552 1.000 38.680 96 GLU A C 1
ATOM 753 O O . GLU A 1 96 ? -20.305 -26.780 -42.713 1.000 37.970 96 GLU A O 1
ATOM 759 N N . GLN A 1 97 ? -18.983 -27.744 -41.186 1.000 38.310 97 GLN A N 1
ATOM 760 C CA . GLN A 1 97 ? -18.223 -28.570 -42.117 1.000 44.300 97 GLN A CA 1
ATOM 761 C C . GLN A 1 97 ? -19.158 -29.411 -42.984 1.000 45.580 97 GLN A C 1
ATOM 762 O O . GLN A 1 97 ? -18.974 -29.425 -44.199 1.000 50.160 97 GLN A O 1
ATOM 768 N N . GLY A 1 98 ? -20.100 -30.121 -42.353 1.000 42.900 98 GLY A N 1
ATOM 769 C CA . GLY A 1 98 ? -21.125 -30.915 -43.020 1.000 44.020 98 GLY A CA 1
ATOM 770 C C . GLY A 1 98 ? -22.016 -30.082 -43.943 1.000 47.660 98 GLY A C 1
ATOM 771 O O . GLY A 1 98 ? -22.259 -30.473 -45.076 1.000 42.420 98 GLY A O 1
ATOM 772 N N . ARG A 1 99 ? -22.526 -28.950 -43.434 1.000 38.880 99 ARG A N 1
ATOM 773 C CA . ARG A 1 99 ? -23.416 -28.085 -44.183 1.000 41.680 99 ARG A CA 1
ATOM 774 C C . ARG A 1 99 ? -22.762 -27.636 -45.489 1.000 39.050 99 ARG A C 1
ATOM 775 O O . ARG A 1 99 ? -23.409 -27.559 -46.533 1.000 41.540 99 ARG A O 1
ATOM 783 N N . ILE A 1 100 ? -21.491 -27.289 -45.422 1.000 36.230 100 ILE A N 1
ATOM 784 C CA . ILE A 1 100 ? -20.833 -26.710 -46.585 1.000 37.630 100 ILE A CA 1
ATOM 785 C C . ILE A 1 100 ? -20.394 -27.840 -47.520 1.000 50.280 100 ILE A C 1
ATOM 786 O O . ILE A 1 100 ? -20.576 -27.765 -48.743 1.000 47.030 100 ILE A O 1
ATOM 791 N N . SER A 1 101 ? -19.845 -28.904 -46.929 1.000 45.910 101 SER A N 1
ATOM 792 C CA . SER A 1 101 ? -19.226 -29.974 -47.708 1.000 53.540 101 SER A CA 1
ATOM 793 C C . SER A 1 101 ? -20.260 -30.769 -48.505 1.000 51.120 101 SER A C 1
ATOM 794 O O . SER A 1 101 ? -19.930 -31.291 -49.564 1.000 57.150 101 SER A O 1
ATOM 797 N N . GLU A 1 102 ? -21.497 -30.875 -48.003 1.000 48.180 102 GLU A N 1
ATOM 798 C CA . GLU A 1 102 ? -22.527 -31.664 -48.653 1.000 55.910 102 GLU A CA 1
ATOM 799 C C . GLU A 1 102 ? -23.292 -30.799 -49.649 1.000 58.150 102 GLU A C 1
ATOM 800 O O . GLU A 1 102 ? -24.319 -31.218 -50.193 1.000 58.120 102 GLU A O 1
ATOM 806 N N . ARG A 1 103 ? -22.825 -29.560 -49.856 1.000 54.280 103 ARG A N 1
ATOM 807 C CA . ARG A 1 103 ? -23.502 -28.681 -50.793 1.000 53.830 103 ARG A CA 1
ATOM 808 C C . ARG A 1 103 ? -23.555 -29.393 -52.143 1.000 43.360 103 ARG A C 1
ATOM 809 O O . ARG A 1 103 ? -22.504 -29.775 -52.639 1.000 44.920 103 ARG A O 1
ATOM 817 N N . PRO A 1 104 ? -24.756 -29.579 -52.732 1.000 45.340 104 PRO A N 1
ATOM 818 C CA . PRO A 1 104 ? -24.883 -30.185 -54.056 1.000 55.120 104 PRO A CA 1
ATOM 819 C C . PRO A 1 104 ? -24.428 -29.189 -55.122 1.000 53.060 104 PRO A C 1
ATOM 820 O O . PRO A 1 104 ? -24.723 -27.996 -55.020 1.000 52.770 104 PRO A O 1
ATOM 824 N N . GLY A 1 105 ? -23.661 -29.690 -56.089 1.000 53.180 105 GLY A N 1
ATOM 825 C CA . GLY A 1 105 ? -23.200 -28.893 -57.209 1.000 55.650 105 GLY A CA 1
ATOM 826 C C . GLY A 1 105 ? -24.347 -28.619 -58.183 1.000 57.870 105 GLY A C 1
ATOM 827 O O . GLY A 1 105 ? -25.353 -29.333 -58.203 1.000 52.910 105 GLY A O 1
ATOM 828 N N . SER A 1 106 ? -24.182 -27.578 -59.006 1.000 46.790 106 SER A N 1
ATOM 829 C CA . SER A 1 106 ? -25.123 -27.286 -60.076 1.000 44.600 106 SER A CA 1
ATOM 830 C C . SER A 1 106 ? -24.388 -27.351 -61.411 1.000 44.010 106 SER A C 1
ATOM 831 O O . SER A 1 106 ? -23.154 -27.266 -61.470 1.000 35.580 106 SER A O 1
ATOM 834 N N . LYS A 1 107 ? -25.175 -27.553 -62.460 1.000 40.940 107 LYS A N 1
ATOM 835 C CA . LYS A 1 107 ? -24.686 -27.484 -63.832 1.000 42.020 107 LYS A CA 1
ATOM 836 C C . LYS A 1 107 ? -25.771 -26.828 -64.675 1.000 38.930 107 LYS A C 1
ATOM 837 O O . LYS A 1 107 ? -26.919 -26.740 -64.257 1.000 40.110 107 LYS A O 1
ATOM 843 N N . PHE A 1 108 ? -25.421 -26.382 -65.886 1.000 37.100 108 PHE A N 1
ATOM 844 C CA . PHE A 1 108 ? -26.424 -25.831 -66.774 1.000 39.780 108 PHE A CA 1
ATOM 845 C C . PHE A 1 108 ? -27.180 -26.958 -67.480 1.000 41.120 108 PHE A C 1
ATOM 846 O O . PHE A 1 108 ? -28.404 -26.912 -67.538 1.000 49.590 108 PHE A O 1
ATOM 854 N N . GLU A 1 109 ? -26.450 -27.924 -68.016 1.000 42.070 109 GLU A N 1
ATOM 855 C CA . GLU A 1 109 ? -27.028 -29.026 -68.779 1.000 51.560 109 GLU A CA 1
ATOM 856 C C . GLU A 1 109 ? -26.292 -30.339 -68.486 1.000 48.660 109 GLU A C 1
ATOM 857 O O . GLU A 1 109 ? -25.120 -30.265 -68.112 1.000 45.310 109 GLU A O 1
ATOM 864 N N . SER B 1 2 ? -24.715 -1.934 9.847 1.000 72.710 2 SER B N 1
ATOM 865 C CA . SER B 1 2 ? -24.380 -1.501 11.232 1.000 68.250 2 SER B CA 1
ATOM 866 C C . SER B 1 2 ? -24.391 -2.701 12.188 1.000 57.190 2 SER B C 1
ATOM 867 O O . SER B 1 2 ? -25.425 -3.321 12.429 1.000 59.940 2 SER B O 1
ATOM 870 N N . ALA B 1 3 ? -23.219 -3.024 12.729 1.000 53.900 3 ALA B N 1
ATOM 871 C CA . ALA B 1 3 ? -23.058 -4.193 13.573 1.000 56.790 3 ALA B CA 1
ATOM 872 C C . ALA B 1 3 ? -23.806 -3.962 14.886 1.000 57.040 3 ALA B C 1
ATOM 873 O O . ALA B 1 3 ? -23.696 -2.885 15.461 1.000 61.340 3 ALA B O 1
ATOM 875 N N . GLN B 1 4 ? -24.585 -4.976 15.303 1.000 50.230 4 GLN B N 1
ATOM 876 C CA . GLN B 1 4 ? -25.291 -5.018 16.573 1.000 49.250 4 GLN B CA 1
ATOM 877 C C . GLN B 1 4 ? -24.838 -6.275 17.323 1.000 48.810 4 GLN B C 1
ATOM 878 O O . GLN B 1 4 ? -24.498 -7.292 16.694 1.000 40.410 4 GLN B O 1
ATOM 884 N N . PRO B 1 5 ? -24.767 -6.239 18.671 1.000 48.430 5 PRO B N 1
ATOM 885 C CA . PRO B 1 5 ? -24.405 -7.426 19.444 1.000 45.530 5 PRO B CA 1
ATOM 886 C C . PRO B 1 5 ? -25.447 -8.525 19.257 1.000 42.320 5 PRO B C 1
ATOM 887 O O . PRO B 1 5 ? -26.626 -8.236 19.198 1.000 40.400 5 PRO B O 1
ATOM 891 N N . VAL B 1 6 ? -24.979 -9.770 19.124 1.000 39.300 6 VAL B N 1
ATOM 892 C CA . VAL B 1 6 ? -25.814 -10.955 19.031 1.000 37.840 6 VAL B CA 1
ATOM 893 C C . VAL B 1 6 ? -25.369 -11.895 20.133 1.000 35.300 6 VAL B C 1
ATOM 894 O O . VAL B 1 6 ? -24.185 -12.169 20.256 1.000 39.070 6 VAL B O 1
ATOM 898 N N . ASP B 1 7 ? -26.316 -12.355 20.939 1.000 36.060 7 ASP B N 1
ATOM 899 C CA . ASP B 1 7 ? -26.031 -13.350 21.954 1.000 41.610 7 ASP B CA 1
ATOM 900 C C . ASP B 1 7 ? -26.076 -14.731 21.320 1.000 38.460 7 ASP B C 1
ATOM 901 O O . ASP B 1 7 ? -27.096 -15.144 20.770 1.000 41.970 7 ASP B O 1
ATOM 906 N N . LEU B 1 8 ? -24.997 -15.496 21.467 1.000 32.820 8 LEU B N 1
ATOM 907 C CA . LEU B 1 8 ? -24.983 -16.870 20.992 1.000 32.750 8 LEU B CA 1
ATOM 908 C C . LEU B 1 8 ? -24.742 -17.793 22.169 1.000 34.990 8 LEU B C 1
ATOM 909 O O . LEU B 1 8 ? -24.077 -17.411 23.139 1.000 37.860 8 LEU B O 1
ATOM 914 N N . GLN B 1 9 ? -25.119 -19.045 21.953 1.000 34.940 9 GLN B N 1
ATOM 915 C CA . GLN B 1 9 ? -24.833 -20.176 22.825 1.000 36.800 9 GLN B CA 1
ATOM 916 C C . GLN B 1 9 ? -23.864 -21.096 22.070 1.000 40.580 9 GLN B C 1
ATOM 917 O O . GLN B 1 9 ? -24.257 -21.698 21.092 1.000 36.850 9 GLN B O 1
ATOM 923 N N . ILE B 1 10 ? -22.611 -21.238 22.563 1.000 35.320 10 ILE B N 1
ATOM 924 C CA . ILE B 1 10 ? -21.613 -22.097 21.957 1.000 34.740 10 ILE B CA 1
ATOM 925 C C . ILE B 1 10 ? -21.112 -23.032 23.051 1.000 36.660 10 ILE B C 1
ATOM 926 O O . ILE B 1 10 ? -20.404 -22.563 23.929 1.000 38.610 10 ILE B O 1
ATOM 931 N N . PHE B 1 11 ? -21.475 -24.311 22.955 1.000 36.140 11 PHE B N 1
ATOM 932 C CA . PHE B 1 11 ? -20.954 -25.365 23.823 1.000 44.750 11 PHE B CA 1
ATOM 933 C C . PHE B 1 11 ? -21.027 -24.968 25.302 1.000 43.610 11 PHE B C 1
ATOM 934 O O . PHE B 1 11 ? -20.037 -25.007 26.049 1.000 42.290 11 PHE B O 1
ATOM 942 N N . GLY B 1 12 ? -22.198 -24.521 25.735 1.000 39.450 12 GLY B N 1
ATOM 943 C CA . GLY B 1 12 ? -22.419 -24.267 27.150 1.000 43.080 12 GLY B CA 1
ATOM 944 C C . GLY B 1 12 ? -22.086 -22.839 27.583 1.000 46.640 12 GLY B C 1
ATOM 945 O O . GLY B 1 12 ? -22.339 -22.448 28.720 1.000 49.650 12 GLY B O 1
ATOM 946 N N . ARG B 1 13 ? -21.537 -22.056 26.662 1.000 46.640 13 ARG B N 1
ATOM 947 C CA . ARG B 1 13 ? -20.952 -20.762 26.951 1.000 47.300 13 ARG B CA 1
ATOM 948 C C . ARG B 1 13 ? -21.811 -19.710 26.239 1.000 44.470 13 ARG B C 1
ATOM 949 O O . ARG B 1 13 ? -22.117 -19.832 25.060 1.000 39.920 13 ARG B O 1
ATOM 957 N N . SER B 1 14 ? -22.274 -18.707 26.976 1.000 38.890 14 SER B N 1
ATOM 958 C CA . SER B 1 14 ? -22.923 -17.555 26.353 1.000 41.970 14 SER B CA 1
ATOM 959 C C . SER B 1 14 ? -21.872 -16.620 25.748 1.000 38.440 14 SER B C 1
ATOM 960 O O . SER B 1 14 ? -20.881 -16.290 26.381 1.000 42.010 14 SER B O 1
ATOM 963 N N . LEU B 1 15 ? -22.059 -16.152 24.511 1.000 32.580 15 LEU B N 1
ATOM 964 C CA . LEU B 1 15 ? -21.043 -15.401 23.819 1.000 32.420 15 LEU B CA 1
ATOM 965 C C . LEU B 1 15 ? -21.730 -14.246 23.103 1.000 35.230 15 LEU B C 1
ATOM 966 O O . LEU B 1 15 ? -22.692 -14.463 22.396 1.000 37.520 15 LEU B O 1
ATOM 971 N N . ARG B 1 16 ? -21.174 -13.060 23.197 1.000 34.760 16 ARG B N 1
ATOM 972 C CA . ARG B 1 16 ? -21.705 -11.925 22.487 1.000 35.910 16 ARG B CA 1
ATOM 973 C C . ARG B 1 16 ? -20.829 -11.578 21.323 1.000 38.300 16 ARG B C 1
ATOM 974 O O . ARG B 1 16 ? -19.649 -11.361 21.483 1.000 42.720 16 ARG B O 1
ATOM 982 N N . VAL B 1 17 ? -21.418 -11.522 20.151 1.000 36.370 17 VAL B N 1
ATOM 983 C CA . VAL B 1 17 ? -20.686 -11.213 18.956 1.000 40.730 17 VAL B CA 1
ATOM 984 C C . VAL B 1 17 ? -21.348 -10.071 18.231 1.000 40.670 17 VAL B C 1
ATOM 985 O O . VAL B 1 17 ? -22.549 -10.045 18.083 1.000 44.270 17 VAL B O 1
ATOM 989 N N . ASN B 1 18 ? -20.552 -9.121 17.785 1.000 39.380 18 ASN B N 1
ATOM 990 C CA . ASN B 1 18 ? -21.080 -8.007 17.036 1.000 44.140 18 ASN B CA 1
ATOM 991 C C . ASN B 1 18 ? -21.218 -8.456 15.592 1.000 46.050 18 ASN B C 1
ATOM 992 O O . ASN B 1 18 ? -20.280 -8.979 15.026 1.000 50.600 18 ASN B O 1
ATOM 997 N N . CYS B 1 19 ? -22.393 -8.293 15.012 1.000 41.720 19 CYS B N 1
ATOM 998 C CA . CYS B 1 19 ? -22.637 -8.770 13.670 1.000 43.050 19 CYS B CA 1
ATOM 999 C C . CYS B 1 19 ? -23.696 -7.965 12.980 1.000 43.400 19 CYS B C 1
ATOM 1000 O O . CYS B 1 19 ? -24.732 -7.686 13.548 1.000 44.220 19 CYS B O 1
ATOM 1003 N N . PRO B 1 20 ? -23.439 -7.591 11.739 1.000 52.490 20 PRO B N 1
ATOM 1004 C CA . PRO B 1 20 ? -24.459 -6.889 10.955 1.000 53.620 20 PRO B CA 1
ATOM 1005 C C . PRO B 1 20 ? -25.593 -7.825 10.496 1.000 52.200 20 PRO B C 1
ATOM 1006 O O . PRO B 1 20 ? -25.319 -8.972 10.202 1.000 44.930 20 PRO B O 1
ATOM 1010 N N . PRO B 1 21 ? -26.848 -7.343 10.469 1.000 49.890 21 PRO B N 1
ATOM 1011 C CA . PRO B 1 21 ? -27.951 -8.231 10.089 1.000 54.040 21 PRO B CA 1
ATOM 1012 C C . PRO B 1 21 ? -27.76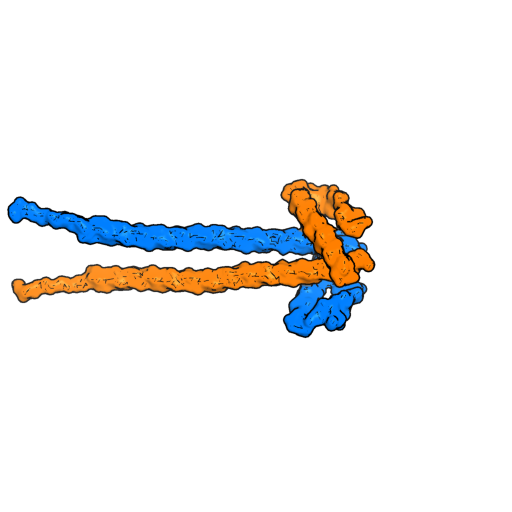5 -8.973 8.761 1.000 46.510 21 PRO B C 1
ATOM 1013 O O . PRO B 1 21 ? -28.283 -10.093 8.596 1.000 49.900 21 PRO B O 1
ATOM 1017 N N . GLU B 1 22 ? -26.986 -8.391 7.834 1.000 40.600 22 GLU B N 1
ATOM 1018 C CA . GLU B 1 22 ? -26.804 -9.043 6.538 1.000 44.530 22 GLU B CA 1
ATOM 1019 C C . GLU B 1 22 ? -25.967 -10.314 6.708 1.000 44.050 22 GLU B C 1
ATOM 1020 O O . GLU B 1 22 ? -25.983 -11.171 5.826 1.000 40.470 22 GLU B O 1
ATOM 1026 N N . GLN B 1 23 ? -25.293 -10.475 7.869 1.000 39.670 23 GLN B N 1
ATOM 1027 C CA . GLN B 1 23 ? -24.505 -11.669 8.119 1.000 38.900 23 GLN B CA 1
ATOM 1028 C C . GLN B 1 23 ? -25.099 -12.555 9.217 1.000 33.130 23 GLN B C 1
ATOM 1029 O O . GLN B 1 23 ? -24.400 -13.460 9.678 1.000 33.090 23 GLN B O 1
ATOM 1035 N N . ARG B 1 24 ? -26.322 -12.271 9.702 1.000 33.950 24 ARG B N 1
ATOM 1036 C CA . ARG B 1 24 ? -26.889 -13.000 10.811 1.000 34.160 24 ARG B CA 1
ATOM 1037 C C . ARG B 1 24 ? -27.056 -14.484 10.497 1.000 35.270 24 ARG B C 1
ATOM 1038 O O . ARG B 1 24 ? -26.836 -15.336 11.363 1.000 34.200 24 ARG B O 1
ATOM 1046 N N . ASP B 1 25 ? -27.533 -14.812 9.289 1.000 33.850 25 ASP B N 1
ATOM 1047 C CA . ASP B 1 25 ? -27.698 -16.218 8.913 1.000 36.040 25 ASP B CA 1
ATOM 1048 C C . ASP B 1 25 ? -26.348 -16.944 8.898 1.000 33.850 25 ASP B C 1
ATOM 1049 O O . ASP B 1 25 ? -26.249 -18.080 9.359 1.000 33.410 25 ASP B O 1
ATOM 1054 N N . ALA B 1 26 ? -25.309 -16.281 8.377 1.000 33.440 26 ALA B N 1
ATOM 1055 C CA . ALA B 1 26 ? -23.954 -16.846 8.355 1.000 33.580 26 ALA B CA 1
ATOM 1056 C C . ALA B 1 26 ? -23.432 -17.069 9.768 1.000 33.380 26 ALA B C 1
ATOM 1057 O O . ALA B 1 26 ? -22.743 -18.053 10.029 1.000 30.660 26 ALA B O 1
ATOM 1059 N N . LEU B 1 27 ? -23.749 -16.143 10.686 1.000 31.520 27 LEU B N 1
ATOM 1060 C CA . LEU B 1 27 ? -23.375 -16.316 12.075 1.000 30.730 27 LEU B CA 1
ATOM 1061 C C . LEU B 1 27 ? -24.071 -17.533 12.682 1.000 35.180 27 LEU B C 1
ATOM 1062 O O . LEU B 1 27 ? -23.454 -18.335 13.404 1.000 30.370 27 LEU B O 1
ATOM 1067 N N . ASN B 1 28 ? -25.368 -17.685 12.444 1.000 30.260 28 ASN B N 1
ATOM 1068 C CA . ASN B 1 28 ? -26.069 -18.843 12.970 1.000 32.210 28 ASN B CA 1
ATOM 1069 C C . ASN B 1 28 ? -25.445 -20.134 12.432 1.000 32.560 28 ASN B C 1
ATOM 1070 O O . ASN B 1 28 ? -25.290 -21.112 13.164 1.000 32.910 28 ASN B O 1
ATOM 1075 N N . GLN B 1 29 ? -25.084 -20.117 11.154 1.000 29.270 29 GLN B N 1
ATOM 1076 C CA . GLN B 1 29 ? -24.486 -21.274 10.504 1.000 33.770 29 GLN B CA 1
ATOM 1077 C C . GLN B 1 29 ? -23.097 -21.573 11.074 1.000 32.800 29 GLN B C 1
ATOM 1078 O O . GLN B 1 29 ? -22.780 -22.736 11.350 1.000 33.060 29 GLN B O 1
ATOM 1084 N N . ALA B 1 30 ? -22.295 -20.547 11.313 1.000 29.100 30 ALA B N 1
ATOM 1085 C CA . ALA B 1 30 ? -21.005 -20.721 11.981 1.000 33.460 30 ALA B CA 1
ATOM 1086 C C . ALA B 1 30 ? -21.158 -21.286 13.389 1.000 34.730 30 ALA B C 1
ATOM 1087 O O . ALA B 1 30 ? -20.328 -22.110 13.803 1.000 31.020 30 ALA B O 1
ATOM 1089 N N . ALA B 1 31 ? -22.157 -20.792 14.158 1.000 32.820 31 ALA B N 1
ATOM 1090 C CA . ALA B 1 31 ? -22.414 -21.263 15.502 1.000 32.720 31 ALA B CA 1
ATOM 1091 C C . ALA B 1 31 ? -22.808 -22.739 15.486 1.000 33.210 31 ALA B C 1
ATOM 1092 O O . ALA B 1 31 ? -22.349 -23.534 16.328 1.000 32.450 31 ALA B O 1
ATOM 1094 N N . GLU B 1 32 ? -23.585 -23.116 14.488 1.000 32.030 32 GLU B N 1
ATOM 1095 C CA . GLU B 1 32 ? -24.028 -24.493 14.352 1.000 36.280 32 GLU B CA 1
ATOM 1096 C C . GLU B 1 32 ? -22.833 -25.415 14.016 1.000 38.290 32 GLU B C 1
ATOM 1097 O O . GLU B 1 32 ? -22.636 -26.451 14.667 1.000 34.530 32 GLU B O 1
ATOM 1103 N N . ASP B 1 33 ? -21.984 -24.954 13.096 1.000 35.550 33 ASP B N 1
ATOM 1104 C CA . ASP B 1 33 ? -20.794 -25.685 12.665 1.000 36.170 33 ASP B CA 1
ATOM 1105 C C . ASP B 1 33 ? -19.829 -25.838 13.831 1.000 32.690 33 ASP B C 1
ATOM 1106 O O . ASP B 1 33 ? -19.341 -26.946 14.074 1.000 36.220 33 ASP B O 1
ATOM 1111 N N . LEU B 1 34 ? -19.565 -24.760 14.589 1.000 31.290 34 LEU B N 1
ATOM 1112 C CA . LEU B 1 34 ? -18.632 -24.818 15.698 1.000 33.380 34 LEU B CA 1
ATOM 1113 C C . LEU B 1 34 ? -19.198 -25.686 16.825 1.000 36.850 34 LEU B C 1
ATOM 1114 O O . LEU B 1 34 ? -18.448 -26.455 17.433 1.000 35.300 34 LEU B O 1
ATOM 1119 N N . ASN B 1 35 ? -20.505 -25.561 17.124 1.000 36.370 35 ASN B N 1
ATOM 1120 C CA . ASN B 1 35 ? -21.129 -26.410 18.143 1.000 35.950 35 ASN B CA 1
ATOM 1121 C C . ASN B 1 35 ? -20.943 -27.902 17.831 1.000 35.840 35 ASN B C 1
ATOM 1122 O O . ASN B 1 35 ? -20.620 -28.667 18.761 1.000 39.740 35 ASN B O 1
ATOM 1127 N N . GLN B 1 36 ? -21.214 -28.320 16.592 1.000 35.560 36 GLN B N 1
ATOM 1128 C CA . GLN B 1 36 ? -21.075 -29.708 16.152 1.000 41.130 36 GLN B CA 1
ATOM 1129 C C . GLN B 1 36 ? -19.608 -30.155 16.237 1.000 42.440 36 GLN B C 1
ATOM 1130 O O . GLN B 1 36 ? -19.306 -31.212 16.809 1.000 39.440 36 GLN B O 1
ATOM 1136 N N . ARG B 1 37 ? -18.674 -29.323 15.753 1.000 39.680 37 ARG B N 1
ATOM 1137 C CA . ARG B 1 37 ? -17.250 -29.621 15.913 1.000 42.700 37 ARG B CA 1
ATOM 1138 C C . ARG B 1 37 ? -16.825 -29.820 17.368 1.000 42.450 37 ARG B C 1
ATOM 1139 O O . ARG B 1 37 ? -15.994 -30.681 17.657 1.000 43.240 37 ARG B O 1
ATOM 1147 N N . LEU B 1 38 ? -17.288 -28.969 18.289 1.000 36.200 38 LEU B N 1
ATOM 1148 C CA . LEU B 1 38 ? -16.850 -29.029 19.661 1.000 40.830 38 LEU B CA 1
ATOM 1149 C C . LEU B 1 38 ? -17.421 -30.299 20.288 1.000 48.880 38 LEU B C 1
ATOM 1150 O O . LEU B 1 38 ? -16.742 -30.921 21.108 1.000 44.640 38 LEU B O 1
ATOM 1155 N N . GLN B 1 39 ? -18.611 -30.699 19.905 1.000 46.850 39 GLN B N 1
ATOM 1156 C CA . GLN B 1 39 ? -19.202 -31.882 20.484 1.000 53.890 39 GLN B CA 1
ATOM 1157 C C . GLN B 1 39 ? -18.471 -33.113 20.032 1.000 48.440 39 GLN B C 1
ATOM 1158 O O . GLN B 1 39 ? -18.120 -33.961 20.832 1.000 46.340 39 GLN B O 1
ATOM 1164 N N . ASP B 1 40 ? -18.220 -33.194 18.745 1.000 50.240 40 ASP B N 1
ATOM 1165 C CA . ASP B 1 40 ? -17.531 -34.334 18.199 1.000 52.400 40 ASP B CA 1
ATOM 1166 C C . ASP B 1 40 ? -16.142 -34.426 18.773 1.000 57.540 40 ASP B C 1
ATOM 1167 O O . ASP B 1 40 ? -15.674 -35.510 19.089 1.000 51.720 40 ASP B O 1
ATOM 1172 N N . LEU B 1 41 ? -15.483 -33.291 18.912 1.000 56.480 41 LEU B N 1
ATOM 1173 C CA . LEU B 1 41 ? -14.147 -33.264 19.474 1.000 55.930 41 LEU B CA 1
ATOM 1174 C C . LEU B 1 41 ? -14.089 -33.728 20.902 1.000 58.010 41 LEU B C 1
ATOM 1175 O O . LEU B 1 41 ? -13.195 -34.451 21.282 1.000 53.750 41 LEU B O 1
ATOM 1180 N N . LYS B 1 42 ? -15.052 -33.310 21.699 1.000 52.620 42 LYS B N 1
ATOM 1181 C CA . LYS B 1 42 ? -15.069 -33.721 23.078 1.000 59.120 42 LYS B CA 1
ATOM 1182 C C . LYS B 1 42 ? -15.232 -35.238 23.154 1.000 56.810 42 LYS B C 1
ATOM 1183 O O . LYS B 1 42 ? -14.578 -35.884 23.947 1.000 71.980 42 LYS B O 1
ATOM 1189 N N . GLU B 1 43 ? -16.079 -35.813 22.329 1.000 59.700 43 GLU B N 1
ATOM 1190 C CA . GLU B 1 43 ? -16.194 -37.258 22.306 1.000 64.090 43 GLU B CA 1
ATOM 1191 C C . GLU B 1 43 ? -14.919 -37.958 21.866 1.000 76.290 43 GLU B C 1
ATOM 1192 O O . GLU B 1 43 ? -14.549 -38.961 22.449 1.000 67.940 43 GLU B O 1
ATOM 1198 N N . ARG B 1 44 ? -14.257 -37.448 20.838 1.000 73.840 44 ARG B N 1
ATOM 1199 C CA . ARG B 1 44 ? -12.980 -37.988 20.362 1.000 65.680 44 ARG B CA 1
ATOM 1200 C C . ARG B 1 44 ? -11.875 -37.849 21.389 1.000 61.950 44 ARG B C 1
ATOM 1201 O O . ARG B 1 44 ? -11.015 -38.705 21.479 1.000 71.460 44 ARG B O 1
ATOM 1209 N N . THR B 1 45 ? -11.848 -36.744 22.098 1.000 60.310 45 THR B N 1
ATOM 1210 C CA . THR B 1 45 ? -10.823 -36.466 23.069 1.000 56.390 45 THR B CA 1
ATOM 1211 C C . THR B 1 45 ? -11.377 -36.603 24.463 1.000 60.530 45 THR B C 1
ATOM 1212 O O . THR B 1 45 ? -11.110 -35.796 25.347 1.000 71.860 45 THR B O 1
ATOM 1216 N N . ASN B 1 49 ? -11.780 -29.035 29.315 1.000 55.390 49 ASN B N 1
ATOM 1217 C CA . ASN B 1 49 ? -11.671 -27.559 29.340 1.000 58.700 49 ASN B CA 1
ATOM 1218 C C . ASN B 1 49 ? -12.232 -26.986 28.031 1.000 62.000 49 ASN B C 1
ATOM 1219 O O . ASN B 1 49 ? -11.764 -27.336 26.955 1.000 54.660 49 ASN B O 1
ATOM 1224 N N . THR B 1 50 ? -13.237 -26.104 28.112 1.000 58.800 50 THR B N 1
ATOM 1225 C CA . THR B 1 50 ? -13.897 -25.602 26.910 1.000 59.340 50 THR B CA 1
ATOM 1226 C C . THR B 1 50 ? -12.937 -24.758 26.070 1.000 47.300 50 THR B C 1
ATOM 1227 O O . THR B 1 50 ? -12.945 -24.893 24.852 1.000 51.200 50 THR B O 1
ATOM 1231 N N . GLU B 1 51 ? -12.183 -23.854 26.699 1.000 42.470 51 GLU B N 1
ATOM 1232 C CA . GLU B 1 51 ? -11.284 -22.962 25.999 1.000 49.460 51 GLU B CA 1
ATOM 1233 C C . GLU B 1 51 ? -10.269 -23.767 25.179 1.000 58.110 51 GLU B C 1
ATOM 1234 O O . GLU B 1 51 ? -9.971 -23.407 24.048 1.000 43.790 51 GLU B O 1
ATOM 1240 N N . GLN B 1 52 ? -9.702 -24.829 25.765 1.000 50.210 52 GLN B N 1
ATOM 1241 C CA . GLN B 1 52 ? -8.724 -25.663 25.078 1.000 53.070 52 GLN B CA 1
ATOM 1242 C C . GLN B 1 52 ? -9.358 -26.403 23.916 1.000 46.850 52 GLN B C 1
ATOM 1243 O O . GLN B 1 52 ? -8.728 -26.580 22.891 1.000 44.200 52 GLN B O 1
ATOM 1249 N N . LEU B 1 53 ? -10.586 -26.870 24.106 1.000 38.670 53 LEU B 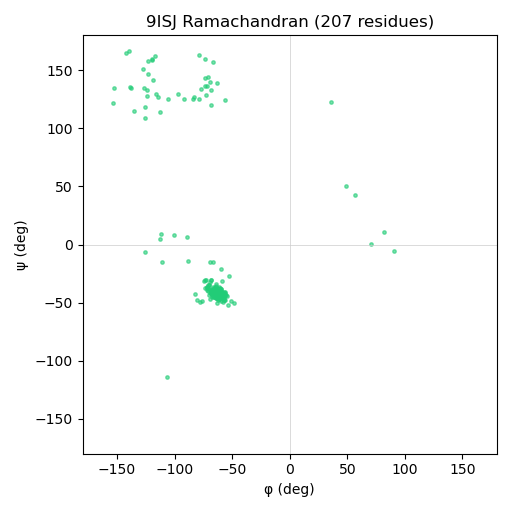N 1
ATOM 1250 C CA . LEU B 1 53 ? -11.338 -27.529 23.068 1.000 40.960 53 LEU B CA 1
ATOM 1251 C C . LEU B 1 53 ? -11.532 -26.578 21.874 1.000 41.510 53 LEU B C 1
ATOM 1252 O O . LEU B 1 53 ? -11.452 -27.014 20.721 1.000 35.780 53 LEU B O 1
ATOM 1257 N N . VAL B 1 54 ? -11.762 -25.297 22.161 1.000 37.930 54 VAL B N 1
ATOM 1258 C CA . VAL B 1 54 ? -12.009 -24.323 21.098 1.000 39.930 54 VAL B CA 1
ATOM 1259 C C . VAL B 1 54 ? -10.699 -24.011 20.363 1.000 39.760 54 VAL B C 1
ATOM 1260 O O . VAL B 1 54 ? -10.687 -23.885 19.152 1.000 34.330 54 VAL B O 1
ATOM 1264 N N . PHE B 1 55 ? -9.570 -23.935 21.076 1.000 39.810 55 PHE B N 1
ATOM 1265 C CA . PHE B 1 55 ? -8.286 -23.777 20.403 1.000 37.480 55 PHE B CA 1
ATOM 1266 C C . PHE B 1 55 ? -8.060 -24.920 19.424 1.000 32.520 55 PHE B C 1
ATOM 1267 O O . PHE B 1 55 ? -7.518 -24.695 18.344 1.000 32.200 55 PHE B O 1
ATOM 1275 N N . ILE B 1 56 ? -8.316 -26.155 19.848 1.000 32.240 56 ILE B N 1
ATOM 1276 C CA . ILE B 1 56 ? -8.101 -27.332 19.035 1.000 36.510 56 ILE B CA 1
ATOM 1277 C C . ILE B 1 56 ? -9.031 -27.346 17.820 1.000 37.040 56 ILE B C 1
ATOM 1278 O O . ILE B 1 56 ? -8.594 -27.664 16.705 1.000 31.620 56 ILE B O 1
ATOM 1283 N N . ALA B 1 57 ? -10.314 -27.014 18.035 1.000 36.350 57 ALA B N 1
ATOM 1284 C CA . ALA B 1 57 ? -11.261 -26.912 16.931 1.000 35.150 57 ALA B CA 1
ATOM 1285 C C . ALA B 1 57 ? -10.771 -25.844 15.947 1.000 29.590 57 ALA B C 1
ATOM 1286 O O . ALA B 1 57 ? -10.822 -26.072 14.755 1.000 31.640 57 ALA B O 1
ATOM 1288 N N . ALA B 1 58 ? -10.284 -24.701 16.438 1.000 31.370 58 ALA B N 1
ATOM 1289 C CA . ALA B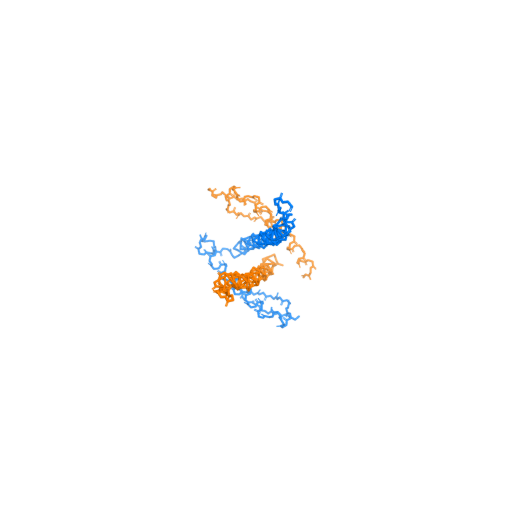 1 58 ? -9.835 -23.650 15.550 1.000 32.710 58 ALA B CA 1
ATOM 1290 C C . ALA B 1 58 ? -8.601 -24.110 14.744 1.000 34.730 58 ALA B C 1
ATOM 1291 O O . ALA B 1 58 ? -8.471 -23.727 13.591 1.000 31.230 58 ALA B O 1
ATOM 1293 N N . LEU B 1 59 ? -7.690 -24.892 15.359 1.000 32.490 59 LEU B N 1
ATOM 1294 C CA . LEU B 1 59 ? -6.548 -25.482 14.642 1.000 33.710 59 LEU B CA 1
ATOM 1295 C C . LEU B 1 59 ? -7.011 -26.373 13.496 1.000 33.890 59 LEU B C 1
ATOM 1296 O O . LEU B 1 59 ? -6.473 -26.306 12.393 1.000 30.650 59 LEU B O 1
ATOM 1301 N N . ASN B 1 60 ? -8.016 -27.223 13.737 1.000 29.930 60 ASN B N 1
ATOM 1302 C CA . ASN B 1 60 ? -8.546 -28.130 12.748 1.000 31.380 60 ASN B CA 1
ATOM 1303 C C . ASN B 1 60 ? -9.142 -27.307 11.594 1.000 33.320 60 ASN B C 1
ATOM 1304 O O . ASN B 1 60 ? -8.924 -27.601 10.427 1.000 32.550 60 ASN B O 1
ATOM 1309 N N . ILE B 1 61 ? -9.927 -26.283 11.924 1.000 29.530 61 ILE B N 1
ATOM 1310 C CA . ILE B 1 61 ? -10.552 -25.485 10.868 1.000 29.100 61 ILE B CA 1
ATOM 1311 C C . ILE B 1 61 ? -9.476 -24.750 10.081 1.000 30.280 61 ILE B C 1
ATOM 1312 O O . ILE B 1 61 ? -9.561 -24.640 8.876 1.000 29.700 61 ILE B O 1
ATOM 1317 N N . SER B 1 62 ? -8.455 -24.204 10.762 1.000 28.170 62 SER B N 1
ATOM 1318 C CA . SER B 1 62 ? -7.335 -23.591 10.062 1.000 28.370 62 SER B CA 1
ATOM 1319 C C . SER B 1 62 ? -6.737 -24.522 8.995 1.000 28.530 62 SER B C 1
ATOM 1320 O O . SER B 1 62 ? -6.432 -24.085 7.886 1.000 29.210 62 SER B O 1
ATOM 1323 N N . TYR B 1 63 ? -6.478 -25.774 9.376 1.000 27.700 63 TYR B N 1
ATOM 1324 C CA . TYR B 1 63 ? -5.895 -26.765 8.478 1.000 28.130 63 TYR B CA 1
ATOM 1325 C C . TYR B 1 63 ? -6.851 -27.085 7.321 1.000 29.370 63 TYR B C 1
ATOM 1326 O O . TYR B 1 63 ? -6.431 -27.205 6.177 1.000 29.220 63 TYR B O 1
ATOM 1335 N N . GLU B 1 64 ? -8.145 -27.258 7.618 1.000 29.220 64 GLU B N 1
ATOM 1336 C CA . GLU B 1 64 ? -9.139 -27.484 6.567 1.000 29.200 64 GLU B CA 1
ATOM 1337 C C . GLU B 1 64 ? -9.191 -26.298 5.596 1.000 27.480 64 GLU B C 1
ATOM 1338 O O . GLU B 1 64 ? -9.379 -26.458 4.382 1.000 31.660 64 GLU B O 1
ATOM 1344 N N . LEU B 1 65 ? -9.107 -25.070 6.106 1.000 26.930 65 LEU B N 1
ATOM 1345 C CA . LEU B 1 65 ? -9.171 -23.888 5.252 1.000 27.000 65 LEU B CA 1
ATOM 1346 C C . LEU B 1 65 ? -7.922 -23.825 4.374 1.000 29.690 65 LEU B C 1
ATOM 1347 O O . LEU B 1 65 ? -8.030 -23.516 3.196 1.000 30.010 65 LEU B O 1
ATOM 1352 N N . THR B 1 66 ? -6.738 -24.130 4.945 1.000 30.220 66 THR B N 1
ATOM 1353 C CA . THR B 1 66 ? -5.508 -24.229 4.162 1.000 28.810 66 THR B CA 1
ATOM 1354 C C . THR B 1 66 ? -5.666 -25.249 3.026 1.000 32.620 66 THR B C 1
ATOM 1355 O O . THR B 1 66 ? -5.342 -24.970 1.864 1.000 31.860 66 THR B O 1
ATOM 1359 N N . GLN B 1 67 ? -6.309 -26.367 3.322 1.000 31.340 67 GLN B N 1
ATOM 1360 C CA . GLN B 1 67 ? -6.511 -27.419 2.339 1.000 29.430 67 GLN B CA 1
ATOM 1361 C C . GLN B 1 67 ? -7.504 -26.986 1.279 1.000 32.370 67 GLN B C 1
ATOM 1362 O O . GLN B 1 67 ? -7.325 -27.318 0.103 1.000 32.580 67 GLN B O 1
ATOM 1368 N N . GLU B 1 68 ? -8.504 -26.199 1.677 1.000 32.010 68 GLU B N 1
ATOM 1369 C CA . GLU B 1 68 ? -9.492 -25.722 0.706 1.000 34.110 68 GLU B CA 1
ATOM 1370 C C . GLU B 1 68 ? -8.852 -24.701 -0.247 1.000 35.660 68 GLU B C 1
ATOM 1371 O O . GLU B 1 68 ? -9.086 -24.701 -1.455 1.000 35.230 68 GLU B O 1
ATOM 1377 N N . LYS B 1 69 ? -7.979 -23.863 0.294 1.000 32.000 69 LYS B N 1
ATOM 1378 C CA . LYS B 1 69 ? -7.233 -22.899 -0.492 1.000 30.600 69 LYS B CA 1
ATOM 1379 C C . LYS B 1 69 ? -6.299 -23.618 -1.473 1.000 31.520 69 LYS B C 1
ATOM 1380 O O . LYS B 1 69 ? -6.054 -23.089 -2.548 1.000 33.720 69 LYS B O 1
ATOM 1386 N N . ALA B 1 70 ? -5.751 -24.777 -1.104 1.000 32.250 70 ALA B N 1
ATOM 1387 C CA . ALA B 1 70 ? -4.842 -25.484 -1.994 1.000 36.340 70 ALA B CA 1
ATOM 1388 C C . ALA B 1 70 ? -5.626 -26.029 -3.193 1.000 39.160 70 ALA B C 1
ATOM 1389 O O . ALA B 1 70 ? -5.081 -26.201 -4.290 1.000 33.490 70 ALA B O 1
ATOM 1391 N N . LYS B 1 71 ? -6.894 -26.387 -2.958 1.000 38.760 71 LYS B N 1
ATOM 1392 C CA . LYS B 1 71 ? -7.782 -26.799 -4.037 1.000 39.330 71 LYS B CA 1
ATOM 1393 C C . LYS B 1 71 ? -8.037 -25.668 -5.021 1.000 40.070 71 LYS B C 1
ATOM 1394 O O . LYS B 1 71 ? -7.994 -25.922 -6.224 1.000 42.700 71 LYS B O 1
ATOM 1400 N N . THR B 1 72 ? -8.280 -24.442 -4.530 1.000 38.650 72 THR B N 1
ATOM 1401 C CA . THR B 1 72 ? -8.464 -23.278 -5.371 1.000 45.520 72 THR B CA 1
ATOM 1402 C C . THR B 1 72 ? -7.205 -23.103 -6.227 1.000 39.550 72 THR B C 1
ATOM 1403 O O . THR B 1 72 ? -7.295 -22.911 -7.436 1.000 40.010 72 THR B O 1
ATOM 1407 N N . ARG B 1 73 ? -6.033 -23.140 -5.570 1.000 32.970 73 ARG B N 1
ATOM 1408 C CA . ARG B 1 73 ? -4.752 -22.940 -6.243 1.000 35.360 73 ARG B CA 1
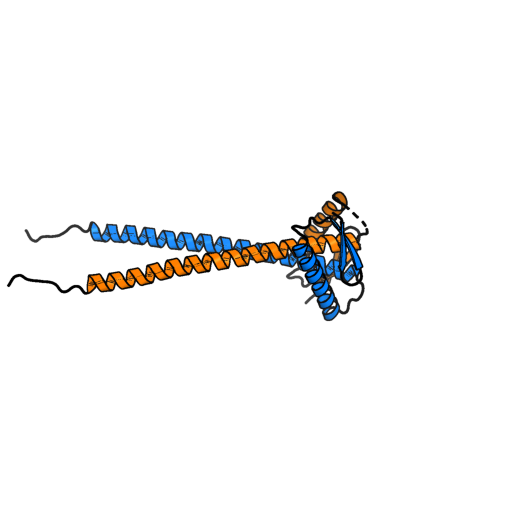ATOM 1409 C C . ARG B 1 73 ? -4.564 -24.003 -7.329 1.000 32.010 73 ARG B C 1
ATOM 1410 O O . ARG B 1 73 ? -4.115 -23.705 -8.423 1.000 35.440 73 ARG B O 1
ATOM 1418 N N . ASP B 1 74 ? -4.901 -25.244 -7.029 1.000 34.440 74 ASP B N 1
ATOM 1419 C CA . ASP B 1 74 ? -4.679 -26.364 -7.929 1.000 36.500 74 ASP B CA 1
ATOM 1420 C C . ASP B 1 74 ? -5.633 -26.321 -9.122 1.000 39.140 74 ASP B C 1
ATOM 1421 O O . ASP B 1 74 ? -5.224 -26.61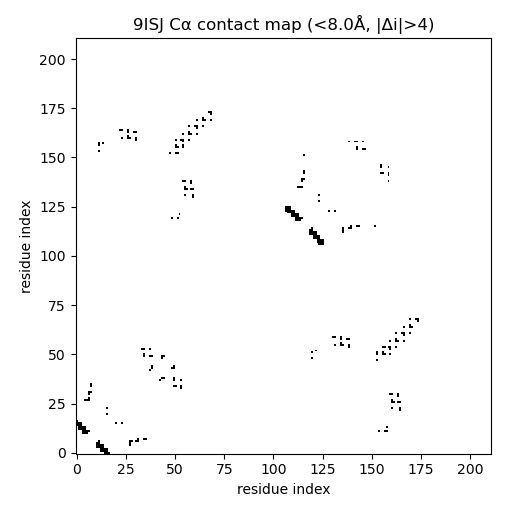8 -10.240 1.000 37.900 74 ASP B O 1
ATOM 1426 N N . TYR B 1 75 ? -6.874 -25.884 -8.912 1.000 36.870 75 TYR B N 1
ATOM 1427 C CA . TYR B 1 75 ? -7.761 -25.596 -10.040 1.000 38.690 75 TYR B CA 1
ATOM 1428 C C . TYR B 1 75 ? -7.213 -24.506 -10.943 1.000 38.300 75 TYR B C 1
ATOM 1429 O O . TYR B 1 75 ? -7.297 -24.604 -12.155 1.000 39.680 75 TYR B O 1
ATOM 1438 N N . ALA B 1 76 ? -6.693 -23.423 -10.365 1.000 37.230 76 ALA B N 1
ATOM 1439 C CA . ALA B 1 76 ? -6.171 -22.325 -11.139 1.000 39.100 76 ALA B CA 1
ATOM 1440 C C . ALA B 1 76 ? -4.960 -22.768 -11.966 1.000 37.880 76 ALA B C 1
ATOM 1441 O O . ALA B 1 76 ? -4.848 -22.385 -13.117 1.000 34.250 76 ALA B O 1
ATOM 1443 N N . SER B 1 77 ? -4.033 -23.530 -11.365 1.000 33.630 77 SER B N 1
ATOM 1444 C CA . SER B 1 77 ? -2.834 -23.986 -12.044 1.000 33.920 77 SER B CA 1
ATOM 1445 C C . SER B 1 77 ? -3.215 -24.880 -13.220 1.000 33.510 77 SER B C 1
ATOM 1446 O O . SER B 1 77 ? -2.667 -24.805 -14.337 1.000 34.330 77 SER B O 1
ATOM 1449 N N . SER B 1 78 ? -4.158 -25.770 -12.945 1.000 34.040 78 SER B N 1
ATOM 1450 C CA . SER B 1 78 ? -4.623 -26.698 -13.968 1.000 36.520 78 SER B CA 1
ATOM 1451 C C . SER B 1 78 ? -5.256 -25.958 -15.143 1.000 38.910 78 SER B C 1
ATOM 1452 O O . SER B 1 78 ? -4.996 -26.259 -16.324 1.000 35.580 78 SER B O 1
ATOM 1455 N N . MET B 1 79 ? -5.999 -24.922 -14.840 1.000 38.790 79 MET B N 1
ATOM 1456 C CA . MET B 1 79 ? -6.639 -24.170 -15.888 1.000 45.000 79 MET B CA 1
ATOM 1457 C C . MET B 1 79 ? -5.651 -23.323 -16.687 1.000 41.020 79 MET B C 1
ATOM 1458 O O . MET B 1 79 ? -5.871 -23.078 -17.855 1.000 39.930 79 MET B O 1
ATOM 1463 N N . GLU B 1 80 ? -4.578 -22.863 -16.067 1.000 36.950 80 GLU B N 1
ATOM 1464 C CA . GLU B 1 80 ? -3.560 -22.135 -16.793 1.000 37.550 80 GLU B CA 1
ATOM 1465 C C . GLU B 1 80 ? -3.056 -23.013 -17.920 1.000 34.080 80 GLU B C 1
ATOM 1466 O O . GLU B 1 80 ? -2.780 -22.518 -19.005 1.000 32.300 80 GLU B O 1
ATOM 1472 N N . GLN B 1 81 ? -2.879 -24.311 -17.632 1.000 34.250 81 GLN B N 1
ATOM 1473 C CA . GLN B 1 81 ? -2.414 -25.230 -18.662 1.000 33.530 81 GLN B CA 1
ATOM 1474 C C . GLN B 1 81 ? -3.474 -25.406 -19.738 1.000 33.250 81 GLN B C 1
ATOM 1475 O O . GLN B 1 81 ? -3.161 -25.512 -20.914 1.000 32.910 81 GLN B O 1
ATOM 1481 N N . ARG B 1 82 ? -4.714 -25.529 -19.337 1.000 35.140 82 ARG B N 1
ATOM 1482 C CA . ARG B 1 82 ? -5.769 -25.748 -20.299 1.000 32.130 82 ARG B CA 1
ATOM 1483 C C . ARG B 1 82 ? -5.880 -24.563 -21.237 1.000 30.120 82 ARG B C 1
ATOM 1484 O O . ARG B 1 82 ? -6.058 -24.731 -22.420 1.000 35.050 82 ARG B O 1
ATOM 1492 N N . ILE B 1 83 ? -5.766 -23.365 -20.693 1.000 30.670 83 ILE B N 1
ATOM 1493 C CA . ILE B 1 83 ? -5.844 -22.161 -21.521 1.000 31.490 83 ILE B CA 1
ATOM 1494 C C . ILE B 1 83 ? -4.667 -22.097 -22.480 1.000 33.580 83 ILE B C 1
ATOM 1495 O O . ILE B 1 83 ? -4.799 -21.688 -23.632 1.000 32.700 83 ILE B O 1
ATOM 1500 N N . ARG B 1 84 ? -3.474 -22.503 -22.021 1.000 30.950 84 ARG B N 1
ATOM 1501 C CA . ARG B 1 84 ? -2.341 -22.481 -22.903 1.000 32.170 84 ARG B CA 1
ATOM 1502 C C . ARG B 1 84 ? -2.557 -23.473 -24.041 1.000 30.760 84 ARG B C 1
ATOM 1503 O O . ARG B 1 84 ? -2.211 -23.235 -25.229 1.000 30.190 84 ARG B O 1
ATOM 1511 N N . MET B 1 85 ? -3.154 -24.612 -23.693 1.000 33.160 85 MET B N 1
ATOM 1512 C CA . MET B 1 85 ? -3.447 -25.623 -24.704 1.000 34.350 85 MET B CA 1
ATOM 1513 C C . MET B 1 85 ? -4.459 -25.110 -25.743 1.000 31.940 85 MET B C 1
ATOM 1514 O O . MET B 1 85 ? -4.304 -25.329 -26.940 1.000 34.040 85 MET B O 1
ATOM 1519 N N . LEU B 1 86 ? -5.518 -24.406 -25.323 1.000 32.060 86 LEU B N 1
ATOM 1520 C CA . LEU B 1 86 ? -6.477 -23.828 -26.231 1.000 32.260 86 LEU B CA 1
ATOM 1521 C C . LEU B 1 86 ? -5.847 -22.717 -27.066 1.000 32.800 86 LEU B C 1
ATOM 1522 O O . LEU B 1 86 ? -6.134 -22.552 -28.251 1.000 32.180 86 LEU B O 1
ATOM 1527 N N . GLN B 1 87 ? -4.996 -21.899 -26.449 1.000 31.900 87 GLN B N 1
ATOM 1528 C CA . GLN B 1 87 ? -4.414 -20.788 -27.186 1.000 30.540 87 GLN B CA 1
ATOM 1529 C C . GLN B 1 87 ? -3.516 -21.324 -28.295 1.000 30.970 87 GLN B C 1
ATOM 1530 O O . GLN B 1 87 ? -3.435 -20.769 -29.391 1.000 33.980 87 GLN B O 1
ATOM 1536 N N . GLN B 1 88 ? -2.787 -22.412 -28.010 1.000 32.130 88 GLN B N 1
ATOM 1537 C CA . GLN B 1 88 ? -1.944 -23.060 -28.996 1.000 38.690 88 GLN B CA 1
ATOM 1538 C C . GLN B 1 88 ? -2.759 -23.588 -30.175 1.000 36.480 88 GLN B C 1
ATOM 1539 O O . GLN B 1 88 ? -2.341 -23.402 -31.313 1.000 36.040 88 GLN B O 1
ATOM 1545 N N . THR B 1 89 ? -3.960 -24.126 -29.911 1.000 35.480 89 THR B N 1
ATOM 1546 C CA . THR B 1 89 ? -4.881 -24.587 -30.949 1.000 36.150 89 THR B CA 1
ATOM 1547 C C . THR B 1 89 ? -5.379 -23.449 -31.832 1.000 33.160 89 THR B C 1
ATOM 1548 O O . THR B 1 89 ? -5.402 -23.552 -33.045 1.000 33.470 89 THR B O 1
ATOM 1552 N N . ILE B 1 90 ? -5.710 -22.313 -31.236 1.000 34.040 90 ILE B N 1
ATOM 1553 C CA . ILE B 1 90 ? -6.116 -21.134 -31.966 1.000 34.510 90 ILE B CA 1
ATOM 1554 C C . ILE B 1 90 ? -4.988 -20.644 -32.864 1.000 36.080 90 ILE B C 1
ATOM 1555 O O . ILE B 1 90 ? -5.234 -20.317 -34.002 1.000 34.120 90 ILE B O 1
ATOM 1560 N N . GLU B 1 91 ? -3.759 -20.571 -32.346 1.000 35.660 91 GLU B N 1
ATOM 1561 C CA . GLU B 1 91 ? -2.624 -20.045 -33.076 1.000 39.790 91 GLU B CA 1
ATOM 1562 C C . GLU B 1 91 ? -2.361 -20.953 -34.261 1.000 36.950 91 GLU B C 1
ATOM 1563 O O . GLU B 1 91 ? -2.145 -20.464 -35.373 1.000 39.030 91 GLU B O 1
ATOM 1569 N N . GLN B 1 92 ? -2.476 -22.254 -34.084 1.000 36.270 92 GLN B N 1
ATOM 1570 C CA . GLN B 1 92 ? -2.286 -23.173 -35.198 1.000 34.940 92 GLN B CA 1
ATOM 1571 C C . GLN B 1 92 ? -3.362 -23.080 -36.267 1.000 36.360 92 GLN B C 1
ATOM 1572 O O . GLN B 1 92 ? -3.063 -23.130 -37.437 1.000 38.020 92 GLN B O 1
ATOM 1578 N N . ALA B 1 93 ? -4.609 -22.951 -35.865 1.000 35.340 93 ALA B N 1
ATOM 1579 C CA . ALA B 1 93 ? -5.688 -22.791 -36.818 1.000 34.700 93 ALA B CA 1
ATOM 1580 C C . ALA B 1 93 ? -5.479 -21.579 -37.696 1.000 37.050 93 ALA B C 1
ATOM 1581 O O . ALA B 1 93 ? -5.680 -21.637 -38.886 1.000 36.520 93 ALA B O 1
ATOM 1583 N N . LEU B 1 94 ? -5.053 -20.491 -37.098 1.000 34.130 94 LEU B N 1
ATOM 1584 C CA . LEU B 1 94 ? -4.813 -19.281 -37.851 1.000 39.610 94 LEU B CA 1
ATOM 1585 C C . LEU B 1 94 ? -3.679 -19.474 -38.808 1.000 39.910 94 LEU B C 1
ATOM 1586 O O . LEU B 1 94 ? -3.717 -19.006 -39.927 1.000 41.070 94 LEU B O 1
ATOM 1591 N N . LEU B 1 95 ? -2.666 -20.186 -38.366 1.000 38.530 95 LEU B N 1
ATOM 1592 C CA . LEU B 1 95 ? -1.511 -20.386 -39.199 1.000 40.190 95 LEU B CA 1
ATOM 1593 C C . LEU B 1 95 ? -1.858 -21.257 -40.381 1.000 42.550 95 LEU B C 1
ATOM 1594 O O . LEU B 1 95 ? -1.423 -21.010 -41.493 1.000 38.470 95 LEU B O 1
ATOM 1599 N N . GLU B 1 96 ? -2.648 -22.272 -40.129 1.000 37.390 96 GLU B N 1
ATOM 1600 C CA . GLU B 1 96 ? -3.019 -23.187 -41.189 1.000 41.860 96 GLU B CA 1
ATOM 1601 C C . GLU B 1 96 ? -3.886 -22.498 -42.227 1.000 46.040 96 GLU B C 1
ATOM 1602 O O . GLU B 1 96 ? -3.719 -22.711 -43.407 1.000 45.580 96 GLU B O 1
ATOM 1608 N N . GLN B 1 97 ? -4.792 -21.657 -41.778 1.000 45.120 97 GLN B N 1
ATOM 1609 C CA . GLN B 1 97 ? -5.631 -20.908 -42.693 1.000 55.280 97 GLN B CA 1
ATOM 1610 C C . GLN B 1 97 ? -4.798 -20.104 -43.631 1.000 45.020 97 GLN B C 1
ATOM 1611 O O . GLN B 1 97 ? -5.014 -20.134 -44.823 1.000 49.320 97 GLN B O 1
ATOM 1617 N N . GLY B 1 98 ? -3.831 -19.392 -43.097 1.000 42.230 98 GLY B N 1
ATOM 1618 C CA . GLY B 1 98 ? -2.936 -18.635 -43.932 1.000 45.080 98 GLY B CA 1
ATOM 1619 C C . GLY B 1 98 ? -2.163 -19.482 -44.914 1.000 50.450 98 GLY B C 1
ATOM 1620 O O . GLY B 1 98 ? -2.029 -19.119 -46.061 1.000 43.310 98 GLY B O 1
ATOM 1621 N N . ARG B 1 99 ? -1.670 -20.621 -44.468 1.000 40.710 99 ARG B N 1
ATOM 1622 C CA . ARG B 1 99 ? -0.864 -21.478 -45.319 1.000 40.060 99 ARG B CA 1
ATOM 1623 C C . ARG B 1 99 ? -1.651 -22.017 -46.484 1.000 40.520 99 ARG B C 1
ATOM 1624 O O . ARG B 1 99 ? -1.174 -22.048 -47.595 1.000 46.940 99 ARG B O 1
ATOM 1632 N N . ILE B 1 100 ? -2.865 -22.434 -46.228 1.000 42.780 100 ILE B N 1
ATOM 1633 C CA . ILE B 1 100 ? -3.666 -22.999 -47.282 1.000 46.130 100 ILE B CA 1
ATOM 1634 C C . ILE B 1 100 ? -4.197 -21.905 -48.188 1.000 47.720 100 ILE B C 1
ATOM 1635 O O . ILE B 1 100 ? -4.060 -21.988 -49.394 1.000 52.310 100 ILE B O 1
ATOM 1640 N N . SER B 1 101 ? -4.764 -20.865 -47.604 1.000 52.300 101 SER B N 1
ATOM 1641 C CA . SER B 1 101 ? -5.341 -19.768 -48.383 1.000 54.190 101 SER B CA 1
ATOM 1642 C C . SER B 1 101 ? -4.371 -19.058 -49.286 1.000 49.730 101 SER B C 1
ATOM 1643 O O . SER B 1 101 ? -4.774 -18.436 -50.241 1.000 57.880 101 SER B O 1
ATOM 1646 N N . GLU B 1 102 ? -3.100 -19.156 -49.008 1.000 44.820 102 GLU B N 1
ATOM 1647 C CA . GLU B 1 102 ? -2.137 -18.430 -49.781 1.000 57.880 102 GLU B CA 1
ATOM 1648 C C . GLU B 1 102 ? -1.410 -19.222 -50.844 1.000 60.910 102 GLU B C 1
ATOM 1649 O O . GLU B 1 102 ? -0.462 -18.730 -51.433 1.0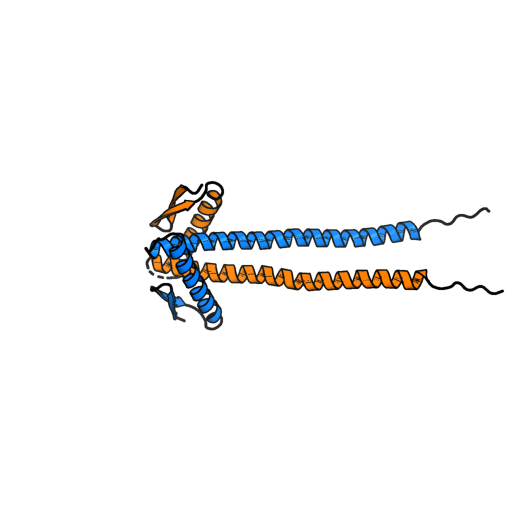00 56.970 102 GLU B O 1
ATOM 1655 N N . ARG B 1 103 ? -1.814 -20.449 -51.091 1.000 51.500 103 ARG B N 1
ATOM 1656 C CA . ARG B 1 103 ? -1.029 -21.201 -52.056 1.000 55.830 103 ARG B CA 1
ATOM 1657 C C . ARG B 1 103 ? -1.297 -20.640 -53.456 1.000 51.310 103 ARG B C 1
ATOM 1658 O O . ARG B 1 103 ? -2.450 -20.344 -53.782 1.000 46.080 103 ARG B O 1
ATOM 1666 N N . PRO B 1 104 ? -0.250 -20.443 -54.293 1.000 57.280 104 PRO B N 1
ATOM 1667 C CA . PRO B 1 104 ? -0.456 -19.999 -55.677 1.000 60.680 104 PRO B CA 1
ATOM 1668 C C . PRO B 1 104 ? -1.072 -21.142 -56.490 1.000 57.680 104 PRO B C 1
ATOM 1669 O O . PRO B 1 104 ? -0.802 -22.309 -56.223 1.000 67.070 104 PRO B O 1
ATOM 1673 N N . GLY B 1 105 ? -1.958 -20.802 -57.426 1.000 57.210 105 GLY B N 1
ATOM 1674 C CA . GLY B 1 105 ? -2.484 -21.773 -58.375 1.000 50.310 105 GLY B CA 1
ATOM 1675 C C . GLY B 1 105 ? -1.464 -22.021 -59.479 1.000 56.430 105 GLY B C 1
ATOM 1676 O O . GLY B 1 105 ? -0.518 -21.246 -59.618 1.000 54.620 105 GLY B O 1
ATOM 1677 N N . SER B 1 106 ? -1.630 -23.125 -60.223 1.000 48.430 106 SER B N 1
ATOM 1678 C CA . SER B 1 106 ? -0.875 -23.358 -61.447 1.000 51.290 106 SER B CA 1
ATOM 1679 C C . SER B 1 106 ? -1.809 -23.416 -62.653 1.000 48.490 106 SER B C 1
ATOM 1680 O O . SER B 1 106 ? -3.012 -23.623 -62.520 1.000 43.650 106 SER B O 1
ATOM 1683 N N . LYS B 1 107 ? -1.253 -23.252 -63.851 1.000 45.970 107 LYS B N 1
ATOM 1684 C CA . LYS B 1 107 ? -1.975 -23.605 -65.059 1.000 53.820 107 LYS B CA 1
ATOM 1685 C C . LYS B 1 107 ? -0.984 -24.262 -66.001 1.000 43.450 107 LYS B C 1
ATOM 1686 O O . LYS B 1 107 ? 0.204 -24.245 -65.731 1.000 41.270 107 LYS B O 1
ATOM 1692 N N . PHE B 1 108 ? -1.489 -24.901 -67.053 1.000 39.020 108 PHE B N 1
ATOM 1693 C CA . PHE B 1 108 ? -0.609 -25.594 -67.983 1.000 43.420 108 PHE B CA 1
ATOM 1694 C C . PHE B 1 108 ? 0.075 -24.619 -68.949 1.000 56.690 108 PHE B C 1
ATOM 1695 O O . PHE B 1 108 ? 1.295 -24.671 -69.141 1.000 62.080 108 PHE B O 1
ATOM 1703 N N . GLU B 1 109 ? -0.743 -23.741 -69.558 1.000 67.810 109 GLU B N 1
ATOM 1704 C CA . GLU B 1 109 ? -0.315 -22.907 -70.676 1.000 82.970 109 GLU B CA 1
ATOM 1705 C C . GLU B 1 109 ? -1.217 -21.653 -70.758 1.000 92.820 109 GLU B C 1
ATOM 1706 O O . GLU B 1 109 ? -0.960 -20.802 -71.666 1.000 85.910 109 GLU B O 1
#

InterPro domains:
  IPR007838 Cell division protein ZapA-like [PF05164] (6-90)
  IPR007838 Cell division protein ZapA-like [PTHR34981] (1-102)
  IPR023771 Cell division protein ZapA, eubacteria [MF_02012] (1-109)
  IPR036192 Cell division protein ZapA-like superfamily [SSF102829] (6-94)
  IPR042233 Cell division protein ZapA, N-terminal [G3DSA:3.30.160.880] (1-47)

Secondary structure (DSSP, 8-state):
-EEEEEETTEEEEEE--GGGHHHHHHHHHHHHHHHHHHHHHH----HHHHHHHHHHHHHHHHHHHHHHHHHHHHHHHHHHHHHHHHHHHHHHHHHHHHTPPP----/--EEEEEEETTEEEEEEE-GGGHHHHHHHHHHHHHHHHHHHHH--HHHHHHHHHHHHHHHHHHHHHHHHHHHHHHHHHHHHHHHHHHHHHHHHHHHHTPPP----

Radius of gyration: 28.98 Å; Cα contacts (8 Å, |Δi|>4): 157; chains: 2; bounding box: 33×37×100 Å